Protein AF-A0A2P9H8Q1-F1 (afdb_monomer)

Solvent-accessible surface area (backbone atoms only — not comparable to full-atom values): 13892 Å² total; per-residue (Å²): 133,83,88,82,92,85,89,88,86,82,89,82,78,83,85,73,91,73,87,77,96,68,85,80,80,80,83,93,80,85,89,82,86,87,89,87,89,87,90,81,84,91,71,84,79,72,76,59,65,79,68,86,66,58,80,95,38,63,86,36,71,65,53,54,50,49,49,54,53,36,31,75,68,66,59,55,67,68,59,55,51,50,48,52,53,52,52,51,50,51,52,51,51,53,50,49,55,48,52,55,49,50,53,50,38,38,53,50,22,55,57,75,63,63,48,68,90,47,42,67,58,50,52,48,44,34,53,58,45,44,66,74,45,62,88,63,49,53,61,51,46,67,70,31,56,45,98,90,60,52,41,44,80,36,34,45,70,52,52,51,51,44,38,52,51,38,69,66,46,80,62,71,74,65,76,67,55,62,68,56,59,44,50,51,53,52,47,48,55,57,52,55,72,36,64,88,39,71,69,47,75,74,28,67,66,61,55,51,50,51,49,54,52,50,53,54,59,64,74,72,115

Mean predicted aligned error: 18.98 Å

Foldseek 3Di:
DDDDDDDDDDDDDDDDPDDDPDDDDDDDDDDDDDDDDDDDDDDPDPPQPQADDPPVCPPPPVLVVVSVVCSVVVHDSVVNVVVNVVVVVVVVVVVVVLVVVQVVLLVVLCVVLVCPPCVVVLVVLLVVVCVPDDPCVVVCLQPDADPVGHRLVSHNVSSVVSSVVSVPDPPVPPPPPVVVVCVLVVLLVVLVVCVPPPVNVPDPVSVVVNVVSVVVVVVVD

Sequence (221 aa):
MADTYWENQPAEGSPEWITANALSEPPADWQSKPEEPKEAPAEQPQEAPQFAIPAQFESDPIAQRFVADAATKGLDETAVATMFDWYSNLQMEAAEQTAERDSTDKYQARNELRWGSNFNSNVSKINDYLQLAAPGLRDVLANARFPDGRAVCNDPQTLQWLLGLASQQRMPTAPTNSGQSQSVEEEIARIERKIGSDEYRRSPAMQARLRELYDLRMGTE

Nearest PDB structures (foldseek):
  4e2l-assembly1_C  TM=3.017E-01  e=4.007E+00  Escherichia coli O157:H7
  3b8m-assembly1_A  TM=3.257E-01  e=9.834E+00  Escherichia coli

Structure (mmCIF, N/CA/C/O backbone):
data_AF-A0A2P9H8Q1-F1
#
_entry.id   AF-A0A2P9H8Q1-F1
#
loop_
_atom_site.group_PDB
_atom_site.id
_atom_site.type_symbol
_atom_site.label_atom_id
_atom_site.label_alt_id
_atom_site.label_comp_id
_atom_site.label_asym_id
_atom_site.label_entity_id
_atom_site.label_seq_id
_atom_site.pdbx_PDB_ins_code
_atom_site.Cartn_x
_atom_site.Cartn_y
_atom_site.Cartn_z
_atom_site.occupancy
_atom_site.B_iso_or_equiv
_atom_site.auth_seq_id
_atom_site.auth_comp_id
_atom_site.auth_asym_id
_atom_site.auth_atom_id
_atom_site.pdbx_PDB_model_num
ATOM 1 N N . MET A 1 1 ? -41.548 6.623 -30.234 1.00 31.11 1 MET A N 1
ATOM 2 C CA . MET A 1 1 ? -41.061 5.276 -30.584 1.00 31.11 1 MET A CA 1
ATOM 3 C C . MET A 1 1 ? -39.540 5.331 -30.566 1.00 31.11 1 MET A C 1
ATOM 5 O O . MET A 1 1 ? -39.019 6.209 -31.234 1.00 31.11 1 MET A O 1
ATOM 9 N N . ALA A 1 2 ? -38.940 4.477 -29.727 1.00 29.25 2 ALA A N 1
ATOM 10 C CA . ALA A 1 2 ? -37.588 3.884 -29.701 1.00 29.25 2 ALA A CA 1
ATOM 11 C C . ALA A 1 2 ? -36.326 4.653 -30.179 1.00 29.25 2 ALA A C 1
ATOM 13 O O . ALA A 1 2 ? -36.280 5.097 -31.319 1.00 29.25 2 ALA A O 1
ATOM 14 N N . ASP A 1 3 ? -35.318 4.666 -29.282 1.00 29.97 3 ASP A N 1
ATOM 15 C CA . ASP A 1 3 ? -33.882 4.300 -29.419 1.00 29.97 3 ASP A CA 1
ATOM 16 C C . ASP A 1 3 ? -33.036 4.883 -30.582 1.00 29.97 3 ASP A C 1
ATOM 18 O O . ASP A 1 3 ? -33.463 4.935 -31.724 1.00 29.97 3 ASP A O 1
ATOM 22 N N . THR A 1 4 ? -31.757 5.273 -30.446 1.00 33.94 4 THR A N 1
ATOM 23 C CA . THR A 1 4 ? -30.639 4.596 -29.755 1.00 33.94 4 THR A CA 1
ATOM 24 C C . THR A 1 4 ? -29.395 5.520 -29.697 1.00 33.94 4 THR A C 1
ATOM 26 O O . THR A 1 4 ? -29.059 6.159 -30.688 1.00 33.94 4 THR A O 1
ATOM 29 N N . TYR A 1 5 ? -28.729 5.546 -28.538 1.00 30.16 5 TYR A N 1
ATOM 30 C CA . TYR A 1 5 ? -27.281 5.566 -28.238 1.00 30.16 5 TYR A CA 1
ATOM 31 C C . TYR A 1 5 ? -26.179 5.993 -29.252 1.00 30.16 5 TYR A C 1
ATOM 33 O O . TYR A 1 5 ? -25.995 5.371 -30.296 1.00 30.16 5 TYR A O 1
ATOM 41 N N . TRP A 1 6 ? -25.321 6.906 -28.753 1.00 28.55 6 TRP A N 1
ATOM 42 C CA . TRP A 1 6 ? -23.834 6.929 -28.718 1.00 28.55 6 TRP A CA 1
ATOM 43 C C . TRP A 1 6 ? -23.193 8.237 -29.202 1.00 28.55 6 TRP A C 1
ATOM 45 O O . TRP A 1 6 ? -22.827 8.410 -30.362 1.00 28.55 6 TRP A O 1
ATOM 55 N N . GLU A 1 7 ? -23.002 9.132 -28.237 1.00 32.25 7 GLU A N 1
ATOM 56 C CA . GLU A 1 7 ? -22.208 10.352 -28.319 1.00 32.25 7 GLU A CA 1
ATOM 57 C C . GLU A 1 7 ? -20.727 10.015 -28.067 1.00 32.25 7 GLU A C 1
ATOM 59 O O . GLU A 1 7 ? -20.392 9.271 -27.146 1.00 32.25 7 GLU A O 1
ATOM 64 N N . ASN A 1 8 ? -19.842 10.524 -28.921 1.00 35.28 8 ASN A N 1
ATOM 65 C CA . ASN A 1 8 ? -18.393 10.354 -28.842 1.00 35.28 8 ASN A CA 1
ATOM 66 C C . ASN A 1 8 ? -17.811 11.748 -29.124 1.00 35.28 8 ASN A C 1
ATOM 68 O O . ASN A 1 8 ? -17.968 12.242 -30.240 1.00 35.28 8 ASN A O 1
ATOM 72 N N . GLN A 1 9 ? -17.299 12.478 -28.127 1.00 35.84 9 GLN A N 1
ATOM 73 C CA . GLN A 1 9 ? -15.863 12.676 -27.824 1.00 35.84 9 GLN A CA 1
ATOM 74 C C . GLN A 1 9 ? -15.687 14.006 -27.030 1.00 35.84 9 GLN A C 1
ATOM 76 O O . GLN A 1 9 ? -16.623 14.804 -27.055 1.00 35.84 9 GLN A O 1
ATOM 81 N N . PRO A 1 10 ? -14.493 14.391 -26.506 1.00 40.72 10 PRO A N 1
ATOM 82 C CA . PRO A 1 10 ? -13.354 13.605 -25.996 1.00 40.72 10 PRO A CA 1
ATOM 83 C C . PRO A 1 10 ? -12.704 14.143 -24.680 1.00 40.72 10 PRO A C 1
ATOM 85 O O . PRO A 1 10 ? -12.851 15.298 -24.307 1.00 40.72 10 PRO A O 1
ATOM 88 N N . ALA A 1 11 ? -11.889 13.270 -24.069 1.00 37.72 11 ALA A N 1
ATOM 89 C CA . ALA A 1 11 ? -10.593 13.480 -23.392 1.00 37.72 11 ALA A CA 1
ATOM 90 C C . ALA A 1 11 ? -10.354 14.667 -22.430 1.00 37.72 11 ALA A C 1
ATOM 92 O O . ALA A 1 11 ? -9.883 15.711 -22.864 1.00 37.72 11 ALA A O 1
ATOM 93 N N . GLU A 1 12 ? -10.396 14.387 -21.120 1.00 31.23 12 GLU A N 1
ATOM 94 C CA . GLU A 1 12 ? -9.407 14.864 -20.137 1.00 31.23 12 GLU A CA 1
ATOM 95 C C . GLU A 1 12 ? -9.212 13.791 -19.045 1.00 31.23 12 GLU A C 1
ATOM 97 O O . GLU A 1 12 ? -10.184 13.244 -18.534 1.00 31.23 12 GLU A O 1
ATOM 102 N N . GLY A 1 13 ? -7.956 13.484 -18.698 1.00 33.03 13 GLY A N 1
ATOM 103 C CA . GLY A 1 13 ? -7.601 12.709 -17.501 1.00 33.03 13 GLY A CA 1
ATOM 104 C C . GLY A 1 13 ? -7.508 11.190 -17.682 1.00 33.03 13 GLY A C 1
ATOM 105 O O . GLY A 1 13 ? -8.501 10.469 -17.662 1.00 33.03 13 GLY A O 1
ATOM 106 N N . SER A 1 14 ? -6.283 10.679 -17.796 1.00 29.47 14 SER A N 1
ATOM 107 C CA . SER A 1 14 ? -5.962 9.265 -17.567 1.00 29.47 14 SER A CA 1
ATOM 108 C C . SER A 1 14 ? -6.532 8.794 -16.214 1.00 29.47 14 SER A C 1
ATOM 110 O O . SER A 1 14 ? -6.342 9.518 -15.236 1.00 29.47 14 SER A O 1
ATOM 112 N N . PRO A 1 15 ? -7.171 7.612 -16.095 1.00 34.16 15 PRO A N 1
ATOM 113 C CA . PRO A 1 15 ? -7.723 7.185 -14.815 1.00 34.16 15 PRO A CA 1
ATOM 114 C C . PRO A 1 15 ? -6.608 6.829 -13.825 1.00 34.16 15 PRO A C 1
ATOM 116 O O . PRO A 1 15 ? -5.835 5.887 -14.024 1.00 34.16 15 PRO A O 1
ATOM 119 N N . GLU A 1 16 ? -6.545 7.609 -12.752 1.00 35.81 16 GLU A N 1
ATOM 120 C CA . GLU A 1 16 ? -5.814 7.340 -11.521 1.00 35.81 16 GLU A CA 1
ATOM 121 C C . GLU A 1 16 ? -6.324 6.029 -10.898 1.00 35.81 16 GLU A C 1
ATOM 123 O O . GLU A 1 16 ? -7.477 5.947 -10.491 1.00 35.81 16 GLU A O 1
ATOM 128 N N . TRP A 1 17 ? -5.489 4.990 -10.782 1.00 40.22 17 TRP A N 1
ATOM 129 C CA . TRP A 1 17 ? -5.787 3.862 -9.886 1.00 40.22 17 TRP A CA 1
ATOM 130 C C . TRP A 1 17 ? -5.165 4.122 -8.515 1.00 40.22 17 TRP A C 1
ATOM 132 O O . TRP A 1 17 ? -4.234 3.463 -8.060 1.00 40.22 17 TRP A O 1
ATOM 142 N N . ILE A 1 18 ? -5.718 5.120 -7.838 1.00 42.03 18 ILE A N 1
ATOM 143 C CA . ILE A 1 18 ? -5.844 5.101 -6.387 1.00 42.03 18 ILE A CA 1
ATOM 144 C C . ILE A 1 18 ? -7.346 5.148 -6.127 1.00 42.03 18 ILE A C 1
ATOM 146 O O . ILE A 1 18 ? -8.052 5.937 -6.740 1.00 42.03 18 ILE A O 1
ATOM 150 N N . THR A 1 19 ? -7.793 4.302 -5.203 1.00 44.72 19 THR A N 1
ATOM 151 C CA . THR A 1 19 ? -9.173 4.085 -4.739 1.00 44.72 19 THR A CA 1
ATOM 152 C C . THR A 1 19 ? -9.982 3.028 -5.497 1.00 44.72 19 THR A C 1
ATOM 154 O O . THR A 1 19 ? -10.385 3.192 -6.640 1.00 44.72 19 THR A O 1
ATOM 157 N N . ALA A 1 20 ? -10.222 1.908 -4.811 1.00 29.75 20 ALA A N 1
ATOM 158 C CA . ALA A 1 20 ? -11.564 1.473 -4.429 1.00 29.75 20 ALA A CA 1
ATOM 159 C C . ALA A 1 20 ? -11.434 0.203 -3.577 1.00 29.75 20 ALA A C 1
ATOM 161 O O . ALA A 1 20 ? -11.436 -0.918 -4.079 1.00 29.75 20 ALA A O 1
ATOM 162 N N . ASN A 1 21 ? -11.333 0.396 -2.261 1.00 41.16 21 ASN A N 1
ATOM 163 C CA . ASN A 1 21 ? -11.784 -0.603 -1.304 1.00 41.16 21 ASN A CA 1
ATOM 164 C C . ASN A 1 21 ? -13.319 -0.609 -1.404 1.00 41.16 21 ASN A C 1
ATOM 166 O O . ASN A 1 21 ? -14.003 0.112 -0.683 1.00 41.16 21 ASN A O 1
ATOM 170 N N . ALA A 1 22 ? -13.843 -1.297 -2.416 1.00 28.83 22 ALA A N 1
ATOM 171 C CA . ALA A 1 22 ? -15.267 -1.440 -2.657 1.00 28.83 22 ALA A CA 1
ATOM 172 C C . ALA A 1 22 ? -15.661 -2.872 -2.299 1.00 28.83 22 ALA A C 1
ATOM 174 O O . ALA A 1 22 ? -15.389 -3.804 -3.049 1.00 28.83 22 ALA A O 1
ATOM 175 N N . LEU A 1 23 ? -16.254 -2.994 -1.110 1.00 38.94 23 LEU A N 1
ATOM 176 C CA . LEU A 1 23 ? -17.379 -3.876 -0.797 1.00 38.94 23 LEU A CA 1
ATOM 177 C C . LEU A 1 23 ? -17.415 -5.195 -1.587 1.00 38.94 23 LEU A C 1
ATOM 179 O O . LEU A 1 23 ? -18.021 -5.272 -2.653 1.00 38.94 23 LEU A O 1
ATOM 183 N N . SER A 1 24 ? -16.848 -6.258 -1.018 1.00 33.16 24 SER A N 1
ATOM 184 C CA . SER A 1 24 ? -17.217 -7.624 -1.393 1.00 33.16 24 SER A CA 1
ATOM 185 C C . SER A 1 24 ? -18.200 -8.179 -0.362 1.00 33.16 24 SER A C 1
ATOM 187 O O . SER A 1 24 ? -17.859 -8.314 0.814 1.00 33.16 24 SER A O 1
ATOM 189 N N . GLU A 1 25 ? -19.416 -8.470 -0.822 1.00 37.44 25 GLU A N 1
ATOM 190 C CA . GLU A 1 25 ? -20.488 -9.158 -0.094 1.00 37.44 25 GLU A CA 1
ATOM 191 C C . GLU A 1 25 ? -20.020 -10.513 0.485 1.00 37.44 25 GLU A C 1
ATOM 193 O O . GLU A 1 25 ? -19.182 -11.183 -0.131 1.00 37.44 25 GLU A O 1
ATOM 198 N N . PRO A 1 26 ? -20.555 -10.969 1.635 1.00 33.53 26 PRO A N 1
ATOM 199 C CA . PRO A 1 26 ? -20.280 -12.314 2.131 1.00 33.53 26 PRO A CA 1
ATOM 200 C C . PRO A 1 26 ? -21.072 -13.372 1.332 1.00 33.53 26 PRO A C 1
ATOM 202 O O . PRO A 1 26 ? -22.219 -13.122 0.953 1.00 33.53 26 PRO A O 1
ATOM 205 N N . PRO A 1 27 ? -20.503 -14.568 1.078 1.00 34.62 27 PRO A N 1
ATOM 206 C CA . PRO A 1 27 ? -21.187 -15.616 0.330 1.00 34.62 27 PRO A CA 1
ATOM 207 C C . PRO A 1 27 ? -22.388 -16.183 1.097 1.00 34.62 27 PRO A C 1
ATOM 209 O O . PRO A 1 27 ? -22.378 -16.332 2.320 1.00 34.62 27 PRO A O 1
ATOM 212 N N . ALA A 1 28 ? -23.432 -16.486 0.329 1.00 39.19 28 ALA A N 1
ATOM 213 C CA . ALA A 1 28 ? -24.715 -16.971 0.794 1.00 39.19 28 ALA A CA 1
ATOM 214 C C . ALA A 1 28 ? -24.717 -18.487 1.007 1.00 39.19 28 ALA A C 1
ATOM 216 O O . ALA A 1 28 ? -24.933 -19.237 0.061 1.00 39.19 28 ALA A O 1
ATOM 217 N N . ASP A 1 29 ? -24.601 -18.905 2.262 1.00 40.94 29 ASP A N 1
ATOM 218 C CA . ASP A 1 29 ? -25.275 -20.071 2.823 1.00 40.94 29 ASP A CA 1
ATOM 219 C C . ASP A 1 29 ? -24.944 -20.193 4.313 1.00 40.94 29 ASP A C 1
ATOM 221 O O . ASP A 1 29 ? -23.789 -20.280 4.701 1.00 40.94 29 ASP A O 1
ATOM 225 N N . TRP A 1 30 ? -25.987 -20.186 5.148 1.00 28.12 30 TRP A N 1
ATOM 226 C CA . TRP A 1 30 ? -26.197 -21.062 6.314 1.00 28.12 30 TRP A CA 1
ATOM 227 C C . TRP A 1 30 ? -27.399 -20.534 7.104 1.00 28.12 30 TRP A C 1
ATOM 229 O O . TRP A 1 30 ? -27.295 -19.898 8.150 1.00 28.12 30 TRP A O 1
ATOM 239 N N . GLN A 1 31 ? -28.590 -20.815 6.575 1.00 37.22 31 GLN A N 1
ATOM 240 C CA . GLN A 1 31 ? -29.792 -20.864 7.396 1.00 37.22 31 GLN A CA 1
ATOM 241 C C . GLN A 1 31 ? -29.942 -22.278 7.953 1.00 37.22 31 GLN A C 1
ATOM 243 O O . GLN A 1 31 ? -30.100 -23.233 7.195 1.00 37.22 31 GLN A O 1
ATOM 248 N N . SER A 1 32 ? -29.957 -22.401 9.278 1.00 33.03 32 SER A N 1
ATOM 249 C CA . SER A 1 32 ? -30.671 -23.462 9.997 1.00 33.03 32 SER A CA 1
ATOM 250 C C . SER A 1 32 ? -31.020 -22.966 11.408 1.00 33.03 32 SER A C 1
ATOM 252 O O . SER A 1 32 ? -30.154 -22.808 12.261 1.00 33.03 32 SER A O 1
ATOM 254 N N . LYS A 1 33 ? -32.309 -22.677 11.621 1.00 32.94 33 LYS A N 1
ATOM 255 C CA . LYS A 1 33 ? -33.016 -22.581 12.921 1.00 32.94 33 LYS A CA 1
ATOM 256 C C . LYS A 1 33 ? -33.641 -23.964 13.234 1.00 32.94 33 LYS A C 1
ATOM 258 O O . LYS A 1 33 ? -33.741 -24.750 12.290 1.00 32.94 33 LYS A O 1
ATOM 263 N N . PRO A 1 34 ? -34.297 -24.218 14.389 1.00 48.94 34 PRO A N 1
ATOM 264 C CA . PRO A 1 34 ? -34.134 -23.721 15.774 1.00 48.94 34 PRO A CA 1
ATOM 265 C C . PRO A 1 34 ? -34.188 -24.866 16.832 1.00 48.94 34 PRO A C 1
ATOM 267 O O . PRO A 1 34 ? -34.782 -25.901 16.562 1.00 48.94 34 PRO A O 1
ATOM 270 N N . GLU A 1 35 ? -33.726 -24.656 18.073 1.00 31.16 35 GLU A N 1
ATOM 271 C CA . GLU A 1 35 ? -34.247 -25.396 19.249 1.00 31.16 35 GLU A CA 1
ATOM 272 C C . GLU A 1 35 ? -34.316 -24.487 20.498 1.00 31.16 35 GLU A C 1
ATOM 274 O O . GLU A 1 35 ? -33.344 -23.839 20.877 1.00 31.16 35 GLU A O 1
ATOM 279 N N . GLU A 1 36 ? -35.492 -24.458 21.125 1.00 36.06 36 GLU A N 1
ATOM 280 C CA . GLU A 1 36 ? -35.850 -23.876 22.435 1.00 36.06 36 GLU A CA 1
ATOM 281 C C . GLU A 1 36 ? -36.349 -25.030 23.348 1.00 36.06 36 GLU A C 1
ATOM 283 O O . GLU A 1 36 ? -36.631 -26.106 22.807 1.00 36.06 36 GLU A O 1
ATOM 288 N N . PRO A 1 37 ? -36.646 -24.870 24.665 1.00 48.81 37 PRO A N 1
ATOM 289 C CA . PRO A 1 37 ? -36.273 -23.844 25.664 1.00 48.81 37 PRO A CA 1
ATOM 290 C C . PRO A 1 37 ? -35.925 -24.444 27.064 1.00 48.81 37 PRO A C 1
ATOM 292 O O . PRO A 1 37 ? -36.190 -25.616 27.329 1.00 48.81 37 PRO A O 1
ATOM 295 N N . LYS A 1 38 ? -35.458 -23.629 28.033 1.00 33.09 38 LYS A N 1
ATOM 296 C CA . LYS A 1 38 ? -35.781 -23.813 29.476 1.00 33.09 38 LYS A CA 1
ATOM 297 C C . LYS A 1 38 ? -35.909 -22.466 30.206 1.00 33.09 38 LYS A C 1
ATOM 299 O O . LYS A 1 38 ? -34.960 -21.691 30.242 1.00 33.09 38 LYS A O 1
ATOM 304 N N . GLU A 1 39 ? -37.083 -22.238 30.795 1.00 44.03 39 GLU A N 1
ATOM 305 C CA . GLU A 1 39 ? -37.491 -21.050 31.564 1.00 44.03 39 GLU A CA 1
ATOM 306 C C . GLU A 1 39 ? -36.979 -21.046 33.019 1.00 44.03 39 GLU A C 1
ATOM 308 O O . GLU A 1 39 ? -36.983 -22.085 33.684 1.00 44.03 39 GLU A O 1
ATOM 313 N N . ALA A 1 40 ? -36.644 -19.854 33.534 1.00 31.00 40 ALA A N 1
ATOM 314 C CA . ALA A 1 40 ? -36.715 -19.445 34.948 1.00 31.00 40 ALA A CA 1
ATOM 315 C C . ALA A 1 40 ? -36.723 -17.887 35.031 1.00 31.00 40 ALA A C 1
ATOM 317 O O . ALA A 1 40 ? -36.351 -17.244 34.054 1.00 31.00 40 ALA A O 1
ATOM 318 N N . PRO A 1 41 ? -37.161 -17.264 36.143 1.00 38.50 41 PRO A N 1
ATOM 319 C CA . PRO A 1 41 ? -38.425 -16.541 36.305 1.00 38.50 41 PRO A CA 1
ATOM 320 C C . PRO A 1 41 ? -38.365 -15.020 36.048 1.00 38.50 41 PRO A C 1
ATOM 322 O O . PRO A 1 41 ? -37.315 -14.392 36.090 1.00 38.50 41 PRO A O 1
ATOM 325 N N . ALA A 1 42 ? -39.557 -14.454 35.832 1.00 45.50 42 ALA A N 1
ATOM 326 C CA . ALA A 1 42 ? -39.849 -13.107 35.346 1.00 45.50 42 ALA A CA 1
ATOM 327 C C . ALA A 1 42 ? -39.253 -11.934 36.155 1.00 45.50 42 ALA A C 1
ATOM 329 O O . ALA A 1 42 ? -39.691 -11.647 37.270 1.00 45.50 42 ALA A O 1
ATOM 330 N N . GLU A 1 43 ? -38.385 -11.164 35.497 1.00 43.53 43 GLU A N 1
ATOM 331 C CA . GLU A 1 43 ? -38.229 -9.723 35.708 1.00 43.53 43 GLU A CA 1
ATOM 332 C C . GLU A 1 43 ? -38.889 -8.999 34.526 1.00 43.53 43 GLU A C 1
ATOM 334 O O . GLU A 1 43 ? -38.808 -9.446 33.382 1.00 43.53 43 GLU A O 1
ATOM 339 N N . GLN A 1 44 ? -39.626 -7.922 34.804 1.00 37.88 44 GLN A N 1
ATOM 340 C CA . GLN A 1 44 ? -40.329 -7.152 33.774 1.00 37.88 44 GLN A CA 1
ATOM 341 C C . GLN A 1 44 ? -39.314 -6.624 32.745 1.00 37.88 44 GLN A C 1
ATOM 343 O O . GLN A 1 44 ? -38.371 -5.948 33.159 1.00 37.88 44 GLN A O 1
ATOM 348 N N . PRO A 1 45 ? -39.480 -6.877 31.431 1.00 39.41 45 PRO A N 1
ATOM 349 C CA . PRO A 1 45 ? -38.576 -6.318 30.444 1.00 39.41 45 PRO A CA 1
ATOM 350 C C . PRO A 1 45 ? -38.851 -4.819 30.349 1.00 39.41 45 PRO A C 1
ATOM 352 O O . PRO A 1 45 ? -39.799 -4.380 29.702 1.00 39.41 45 PRO A O 1
ATOM 355 N N . GLN A 1 46 ? -38.017 -4.016 31.007 1.00 42.50 46 GLN A N 1
ATOM 356 C CA . GLN A 1 46 ? -37.709 -2.708 30.453 1.00 42.50 46 GLN A CA 1
ATOM 357 C C . GLN A 1 46 ? -37.022 -3.000 29.122 1.00 42.50 46 GLN A C 1
ATOM 359 O O . GLN A 1 46 ? -35.909 -3.524 29.110 1.00 42.50 46 GLN A O 1
ATOM 364 N N . GLU A 1 47 ? -37.722 -2.760 28.011 1.00 45.16 47 GLU A N 1
ATOM 365 C CA . GLU A 1 47 ? -37.091 -2.723 26.696 1.00 45.16 47 GLU A CA 1
ATOM 366 C C . GLU A 1 47 ? -35.925 -1.743 26.807 1.00 45.16 47 GLU A C 1
ATOM 368 O O . GLU A 1 47 ? -36.116 -0.538 26.975 1.00 45.16 47 GLU A O 1
ATOM 373 N N . ALA A 1 48 ? -34.707 -2.285 26.828 1.00 48.28 48 ALA A N 1
ATOM 374 C CA . ALA A 1 48 ? -33.504 -1.482 26.791 1.00 48.28 48 ALA A CA 1
ATOM 375 C C . ALA A 1 48 ? -33.621 -0.554 25.570 1.00 48.28 48 ALA A C 1
ATOM 377 O O . ALA A 1 48 ? -34.043 -1.037 24.513 1.00 48.28 48 ALA A O 1
ATOM 378 N N . PRO A 1 49 ? -33.299 0.748 25.684 1.00 52.06 49 PRO A N 1
ATOM 379 C CA . PRO A 1 49 ? -33.328 1.633 24.529 1.00 52.06 49 PRO A CA 1
ATOM 380 C C . PRO A 1 49 ? -32.458 1.014 23.432 1.00 52.06 49 PRO A C 1
ATOM 382 O O . PRO A 1 49 ? -31.251 0.838 23.602 1.00 52.06 49 PRO A O 1
ATOM 385 N N . GLN A 1 50 ? -33.089 0.601 22.331 1.00 63.22 50 GLN A N 1
ATOM 386 C CA . GLN A 1 50 ? -32.379 0.087 21.168 1.00 63.22 50 GLN A CA 1
ATOM 387 C C . GLN A 1 50 ? -31.773 1.289 20.456 1.00 63.22 50 GLN A C 1
ATOM 389 O O . GLN A 1 50 ? -32.440 1.948 19.662 1.00 63.22 50 GLN A O 1
ATOM 394 N N . PHE A 1 51 ? -30.524 1.618 20.780 1.00 75.81 51 PHE A N 1
ATOM 395 C CA . PHE A 1 51 ? -29.807 2.644 20.034 1.00 75.81 51 PHE A CA 1
ATOM 396 C C . PHE A 1 51 ? -29.574 2.166 18.603 1.00 75.81 51 PHE A C 1
ATOM 398 O O . PHE A 1 51 ? -29.185 1.017 18.377 1.00 75.81 51 PHE A O 1
ATOM 405 N N . ALA A 1 52 ? -29.788 3.059 17.639 1.00 77.81 52 ALA A N 1
ATOM 406 C CA . ALA A 1 52 ? -29.485 2.779 16.248 1.00 77.81 52 ALA A CA 1
ATOM 407 C C . ALA A 1 52 ? -27.968 2.607 16.067 1.00 77.81 52 ALA A C 1
ATOM 409 O O . ALA A 1 52 ? -27.186 3.500 16.399 1.00 77.81 52 ALA A O 1
ATOM 410 N N . ILE A 1 53 ? -27.556 1.460 15.525 1.00 78.88 53 ILE A N 1
ATOM 411 C CA . ILE A 1 53 ? -26.177 1.231 15.088 1.00 78.88 53 ILE A CA 1
ATOM 412 C C . ILE A 1 53 ? -26.078 1.730 13.642 1.00 78.88 53 ILE A C 1
ATOM 414 O O . ILE A 1 53 ? -26.869 1.289 12.804 1.00 78.88 53 ILE A O 1
ATOM 418 N N . PRO A 1 54 ? -25.143 2.637 13.312 1.00 80.38 54 PRO A N 1
ATOM 419 C CA . PRO A 1 54 ? -24.924 3.037 11.927 1.00 80.38 54 PRO A CA 1
ATOM 420 C C . PRO A 1 54 ? -24.589 1.827 11.044 1.00 80.38 54 PRO A C 1
ATOM 422 O O . PRO A 1 54 ? -23.867 0.931 11.479 1.00 80.38 54 PRO A O 1
ATOM 425 N N . ALA A 1 55 ? -25.068 1.812 9.797 1.00 81.00 55 ALA A N 1
ATOM 426 C CA . ALA A 1 55 ? -24.946 0.660 8.894 1.00 81.00 55 ALA A CA 1
ATOM 427 C C . ALA A 1 55 ? -23.498 0.155 8.732 1.00 81.00 55 ALA A C 1
ATOM 429 O O . ALA A 1 55 ? -23.258 -1.047 8.667 1.00 81.00 55 ALA A O 1
ATOM 430 N N . GLN A 1 56 ? -22.510 1.058 8.742 1.00 77.38 56 GLN A N 1
ATOM 431 C CA . GLN A 1 56 ? -21.090 0.704 8.651 1.00 77.38 56 GLN A CA 1
ATOM 432 C C . GLN A 1 56 ? -20.548 -0.080 9.865 1.00 77.38 56 GLN A C 1
ATOM 434 O O . GLN A 1 56 ? -19.478 -0.674 9.773 1.00 77.38 56 GLN A O 1
ATOM 439 N N . PHE A 1 57 ? -21.274 -0.094 10.986 1.00 80.19 57 PHE A N 1
ATOM 440 C CA . PHE A 1 57 ? -20.922 -0.806 12.218 1.00 80.19 57 PHE A CA 1
ATOM 441 C C . PHE A 1 57 ? -21.909 -1.925 12.568 1.00 80.19 57 PHE A C 1
ATOM 443 O O . PHE A 1 57 ? -21.737 -2.591 13.587 1.00 80.19 57 PHE A O 1
ATOM 450 N N . GLU A 1 58 ? -22.939 -2.159 11.751 1.00 78.25 58 GLU A N 1
ATOM 451 C CA . GLU A 1 58 ? -24.001 -3.126 12.054 1.00 78.25 58 GLU A CA 1
ATOM 452 C C . GLU A 1 58 ? -23.448 -4.547 12.244 1.00 78.25 58 GLU A C 1
ATOM 454 O O . GLU A 1 58 ? -23.881 -5.284 13.129 1.00 78.25 58 GLU A O 1
ATOM 459 N N . SER A 1 59 ? -22.420 -4.907 11.474 1.00 80.81 59 SER A N 1
ATOM 460 C CA . SER A 1 59 ? -21.719 -6.188 11.575 1.00 80.81 59 SER A CA 1
ATOM 461 C C . SER A 1 59 ? -20.546 -6.199 12.563 1.00 80.81 59 SER A C 1
ATOM 463 O O . SER A 1 59 ? -19.897 -7.235 12.693 1.00 80.81 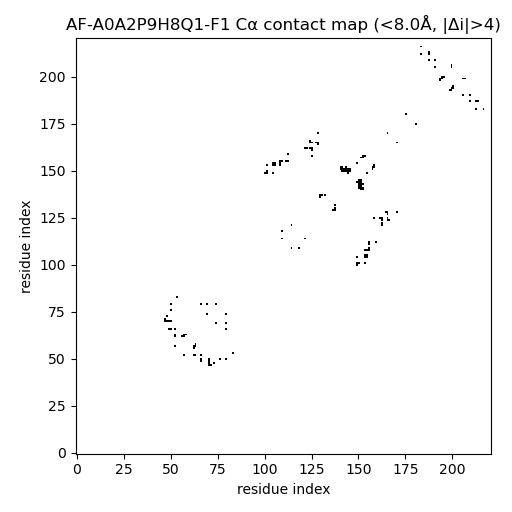59 SER A O 1
ATOM 465 N N . ASP A 1 60 ? -20.227 -5.082 13.226 1.00 84.38 60 ASP A N 1
ATOM 466 C CA . ASP A 1 60 ? -19.098 -4.993 14.158 1.00 84.38 60 ASP A CA 1
ATOM 467 C C . ASP A 1 60 ? -19.504 -5.507 15.559 1.00 84.38 60 ASP A C 1
ATOM 469 O O . ASP A 1 60 ? -20.319 -4.879 16.246 1.00 84.38 60 ASP A O 1
ATOM 473 N N . PRO A 1 61 ? -18.920 -6.624 16.046 1.00 86.19 61 PRO A N 1
ATOM 474 C CA . PRO A 1 61 ? -19.242 -7.167 17.364 1.00 86.19 61 PRO A CA 1
ATOM 475 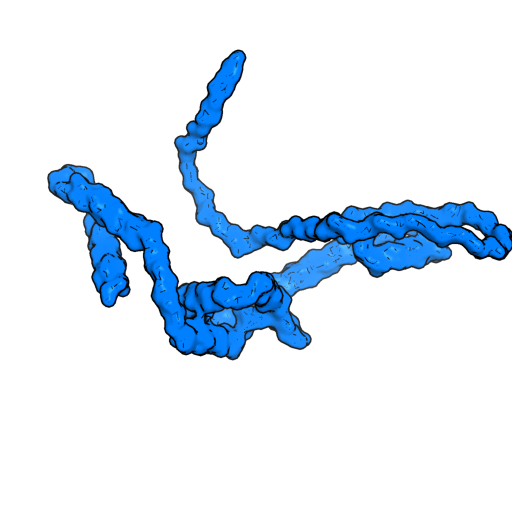C C . PRO A 1 61 ? -18.922 -6.209 18.520 1.00 86.19 61 PRO A C 1
ATOM 477 O O . PRO A 1 61 ? -19.531 -6.304 19.587 1.00 86.19 61 PRO A O 1
ATOM 480 N N . ILE A 1 62 ? -17.958 -5.299 18.350 1.00 86.12 62 ILE A N 1
ATOM 481 C CA . ILE A 1 62 ? -17.600 -4.298 19.362 1.00 86.12 62 ILE A CA 1
ATOM 482 C C . ILE A 1 62 ? -18.683 -3.223 19.429 1.00 86.12 62 ILE A C 1
ATOM 484 O O . ILE A 1 62 ? -19.108 -2.871 20.530 1.00 86.12 62 ILE A O 1
ATOM 488 N N . ALA A 1 63 ? -19.173 -2.753 18.281 1.00 85.25 63 ALA A N 1
ATOM 489 C CA . ALA A 1 63 ? -20.262 -1.780 18.214 1.00 85.25 63 ALA A CA 1
ATOM 490 C C . ALA A 1 63 ? -21.553 -2.323 18.845 1.00 85.25 63 ALA A C 1
ATOM 492 O O . ALA A 1 63 ? -22.188 -1.638 19.649 1.00 85.25 63 ALA A O 1
ATOM 493 N N . GLN A 1 64 ? -21.895 -3.584 18.560 1.00 84.81 64 GLN A N 1
ATOM 494 C CA . GLN A 1 64 ? -23.051 -4.255 19.165 1.00 84.81 64 GLN A CA 1
ATOM 495 C C . GLN A 1 64 ? -22.920 -4.359 20.693 1.00 84.81 64 GLN A C 1
ATOM 497 O O . GLN A 1 64 ? -23.862 -4.051 21.427 1.00 84.81 64 GLN A O 1
ATOM 502 N N . ARG A 1 65 ? -21.736 -4.743 21.195 1.00 86.31 65 ARG A N 1
ATOM 503 C CA . ARG A 1 65 ? -21.461 -4.795 22.642 1.00 86.31 65 ARG A CA 1
ATOM 504 C C . ARG A 1 65 ? -21.518 -3.416 23.290 1.00 86.31 65 ARG A C 1
ATOM 506 O O . ARG A 1 65 ? -22.062 -3.289 24.382 1.00 86.31 65 ARG A O 1
ATOM 513 N N . PHE A 1 66 ? -20.986 -2.394 22.625 1.00 88.88 66 PHE A N 1
ATOM 514 C CA . PHE A 1 66 ? -21.032 -1.020 23.112 1.00 88.88 66 PHE A CA 1
ATOM 515 C C . PHE A 1 66 ? -22.474 -0.530 23.286 1.00 88.88 66 PHE A C 1
ATOM 517 O O . PHE A 1 66 ? -22.798 0.002 24.344 1.00 88.88 66 PHE A O 1
ATOM 524 N N . VAL A 1 67 ? -23.350 -0.763 22.302 1.00 87.00 67 VAL A N 1
ATOM 525 C CA . VAL A 1 67 ? -24.773 -0.388 22.386 1.00 87.00 67 VAL A CA 1
ATOM 526 C C . VAL A 1 67 ? -25.496 -1.127 23.512 1.00 87.00 67 VAL A C 1
ATOM 528 O O . VAL A 1 67 ? -26.231 -0.498 24.272 1.00 87.00 67 VAL A O 1
ATOM 531 N N . ALA A 1 68 ? -25.243 -2.427 23.688 1.00 85.44 68 ALA A N 1
ATOM 532 C CA . ALA A 1 68 ? -25.820 -3.200 24.791 1.00 85.44 68 ALA A CA 1
ATOM 533 C C . ALA A 1 68 ? -25.371 -2.680 26.175 1.00 85.44 68 ALA A C 1
ATOM 535 O O . ALA A 1 68 ? -26.190 -2.508 27.087 1.00 85.44 68 ALA A O 1
ATOM 536 N N . ASP A 1 69 ? -24.081 -2.365 26.326 1.00 87.75 69 ASP A N 1
ATOM 537 C CA . ASP A 1 69 ? -23.526 -1.799 27.559 1.00 87.75 69 ASP A CA 1
ATOM 538 C C . ASP A 1 69 ? -24.051 -0.378 27.818 1.00 87.75 69 ASP A C 1
ATOM 540 O O . ASP A 1 69 ? -24.356 -0.021 28.960 1.00 87.75 69 ASP A O 1
ATOM 544 N N . ALA A 1 70 ? -24.175 0.436 26.768 1.00 88.25 70 ALA A N 1
ATOM 545 C CA . ALA A 1 70 ? -24.729 1.784 26.830 1.00 88.25 70 ALA A CA 1
ATOM 546 C C . ALA A 1 70 ? -26.189 1.765 27.293 1.00 88.25 70 ALA A C 1
ATOM 548 O O . ALA A 1 70 ? -26.574 2.575 28.139 1.00 88.25 70 ALA A O 1
ATOM 549 N N . ALA A 1 71 ? -26.977 0.812 26.784 1.00 83.19 71 ALA A N 1
ATOM 550 C CA . ALA A 1 71 ? -28.395 0.695 27.105 1.00 83.19 71 ALA A CA 1
ATOM 551 C C . ALA A 1 71 ? -28.582 0.251 28.560 1.00 83.19 71 ALA A C 1
ATOM 553 O O . ALA A 1 71 ? -29.385 0.829 29.289 1.00 83.19 71 ALA A O 1
ATOM 554 N N . THR A 1 72 ? -27.744 -0.682 29.022 1.00 84.75 72 THR A N 1
ATOM 555 C CA . THR A 1 72 ? -27.698 -1.122 30.427 1.00 84.75 72 THR A CA 1
ATOM 556 C C . THR A 1 72 ? -27.340 0.019 31.383 1.00 84.75 72 THR A C 1
ATOM 558 O O . THR A 1 72 ? -27.841 0.086 32.504 1.00 84.75 72 THR A O 1
ATOM 561 N N . LYS A 1 73 ? -26.469 0.937 30.953 1.00 87.81 73 LYS A N 1
ATOM 562 C CA . LYS A 1 73 ? -26.030 2.089 31.755 1.00 87.81 73 LYS A CA 1
ATOM 563 C C . LYS A 1 73 ? -26.959 3.299 31.657 1.00 87.81 73 LYS A C 1
ATOM 565 O O . LYS A 1 73 ? -26.688 4.300 32.316 1.00 87.81 73 LYS A O 1
ATOM 570 N N . GLY A 1 74 ? -28.024 3.217 30.859 1.00 84.31 74 GLY A N 1
ATOM 571 C CA . GLY A 1 74 ? -28.965 4.316 30.657 1.00 84.31 74 GLY A CA 1
ATOM 572 C C . GLY A 1 74 ? -28.312 5.553 30.039 1.00 84.31 74 GLY A C 1
ATOM 573 O O . GLY A 1 74 ? -28.641 6.671 30.432 1.00 84.31 74 GLY A O 1
ATOM 574 N N . LEU A 1 75 ? -27.350 5.365 29.126 1.00 85.94 75 LEU A N 1
ATOM 575 C CA . LEU A 1 75 ? -26.802 6.484 28.360 1.00 85.94 75 LEU A CA 1
ATOM 576 C C . LEU A 1 75 ? -27.895 7.116 27.488 1.00 85.94 75 LEU A C 1
ATOM 578 O O . LEU A 1 75 ? -28.842 6.455 27.075 1.00 85.94 75 LEU A O 1
ATOM 582 N N . ASP A 1 76 ? -27.758 8.409 27.218 1.00 87.38 76 ASP A N 1
ATOM 583 C CA . ASP A 1 76 ? -28.632 9.114 26.284 1.00 87.38 76 ASP A CA 1
ATOM 584 C C . ASP A 1 76 ? -28.297 8.746 24.827 1.00 87.38 76 ASP A C 1
ATOM 586 O O . ASP A 1 76 ? -27.132 8.524 24.483 1.00 87.38 76 ASP A O 1
ATOM 590 N N . GLU A 1 77 ? -29.309 8.730 23.958 1.00 81.94 77 GLU A N 1
ATOM 591 C CA . GLU A 1 77 ? -29.163 8.399 22.534 1.00 81.94 77 GLU A CA 1
ATOM 592 C C . GLU A 1 77 ? -28.195 9.351 21.814 1.00 81.94 77 GLU A C 1
ATOM 594 O O . GLU A 1 77 ? -27.351 8.909 21.033 1.00 81.94 77 GLU A O 1
ATOM 599 N N . THR A 1 78 ? -28.226 10.646 22.147 1.00 84.94 78 THR A N 1
ATOM 600 C CA . THR A 1 78 ? -27.306 11.652 21.587 1.00 84.94 78 THR A CA 1
ATOM 601 C C . THR A 1 78 ? -25.859 11.354 21.967 1.00 84.94 78 THR A C 1
ATOM 603 O O . THR A 1 78 ? -24.948 11.556 21.162 1.00 84.94 78 THR A O 1
ATOM 606 N N . ALA A 1 79 ? -25.620 10.853 23.183 1.00 85.19 79 ALA A N 1
ATOM 607 C CA . ALA A 1 79 ? -24.280 10.484 23.635 1.00 85.19 79 ALA A CA 1
ATOM 608 C C . ALA A 1 79 ? -23.742 9.258 22.877 1.00 85.19 79 ALA A C 1
ATOM 610 O O . ALA A 1 79 ? -22.564 9.228 22.515 1.00 85.19 79 ALA A O 1
ATOM 611 N N . VAL A 1 80 ? -24.601 8.273 22.599 1.00 87.31 80 VAL A N 1
ATOM 612 C CA . VAL A 1 80 ? -24.249 7.081 21.811 1.00 87.31 80 VAL A CA 1
ATOM 613 C C . VAL A 1 80 ? -23.960 7.454 20.355 1.00 87.31 80 VAL A C 1
ATOM 615 O O . VAL A 1 80 ? -22.925 7.048 19.826 1.00 87.31 80 VAL A O 1
ATOM 618 N N . ALA A 1 81 ? -24.798 8.290 19.736 1.00 85.44 81 ALA A N 1
ATOM 619 C CA . ALA A 1 81 ? -24.568 8.805 18.384 1.00 85.44 81 ALA A CA 1
ATOM 620 C C . ALA A 1 81 ? -23.252 9.600 18.287 1.00 85.44 81 ALA A C 1
ATOM 622 O O . ALA A 1 81 ? -22.428 9.330 17.417 1.00 85.44 81 ALA A O 1
ATOM 623 N N . THR A 1 82 ? -22.992 10.493 19.251 1.00 85.69 82 THR A N 1
ATOM 624 C CA . THR A 1 82 ? -21.737 11.267 19.319 1.00 85.69 82 THR A CA 1
ATOM 625 C C . THR A 1 82 ? -20.507 10.357 19.416 1.00 85.69 82 THR A C 1
ATOM 627 O O . THR A 1 82 ? -19.465 10.657 18.833 1.00 85.69 82 THR A O 1
ATOM 630 N N . MET A 1 83 ? -20.604 9.233 20.136 1.00 88.25 83 MET A N 1
ATOM 631 C CA . MET A 1 83 ? -19.509 8.264 20.224 1.00 88.25 83 MET A CA 1
ATOM 632 C C . MET A 1 83 ? -19.254 7.569 18.880 1.00 88.25 83 MET A C 1
ATOM 634 O O . MET A 1 83 ? -18.096 7.395 18.505 1.00 88.25 83 MET A O 1
ATOM 638 N N . PHE A 1 84 ? -20.305 7.198 18.143 1.00 87.44 84 PHE A N 1
ATOM 639 C CA . PHE A 1 84 ? -20.155 6.620 16.805 1.00 87.44 84 PHE A CA 1
ATOM 640 C C . PHE A 1 84 ? -19.560 7.612 15.799 1.00 87.44 84 PHE A C 1
ATOM 642 O O . PHE A 1 84 ? -18.710 7.219 14.996 1.00 87.44 84 PHE A O 1
ATOM 649 N N . ASP A 1 85 ? -19.938 8.888 15.876 1.00 86.00 85 ASP A N 1
ATOM 650 C CA . ASP A 1 85 ? -19.347 9.949 15.054 1.00 86.00 85 ASP A CA 1
ATOM 651 C C . ASP A 1 85 ? -17.860 10.138 15.378 1.00 86.00 85 ASP A C 1
ATOM 653 O O . ASP A 1 85 ? -17.014 10.129 14.483 1.00 86.00 85 ASP A O 1
ATOM 657 N N . TRP A 1 86 ? -17.513 10.238 16.667 1.00 86.88 86 TRP A N 1
ATOM 658 C CA . TRP A 1 86 ? -16.119 10.310 17.110 1.00 86.88 86 TRP A CA 1
ATOM 659 C C . TRP A 1 86 ? -15.307 9.094 16.648 1.00 86.88 86 TRP A C 1
ATOM 661 O O . TRP A 1 86 ? -14.202 9.256 16.132 1.00 86.88 86 TRP A O 1
ATOM 671 N N . TYR A 1 87 ? -15.852 7.885 16.791 1.00 86.06 87 TYR A N 1
ATOM 672 C CA . TYR A 1 87 ? -15.174 6.656 16.391 1.00 86.06 87 TYR A CA 1
ATOM 673 C C . TYR A 1 87 ? -14.968 6.577 14.873 1.00 86.06 87 TYR A C 1
ATOM 675 O O . TYR A 1 87 ? -13.897 6.178 14.418 1.00 86.06 87 TYR A O 1
ATOM 683 N N . SER A 1 88 ? -15.953 7.020 14.088 1.00 84.25 88 SER A N 1
ATOM 684 C CA . SER A 1 88 ? -15.833 7.121 12.628 1.00 84.25 88 SER A CA 1
ATOM 685 C C . SER A 1 88 ? -14.721 8.093 12.229 1.00 84.25 88 SER A C 1
ATOM 687 O O . SER A 1 88 ? -13.864 7.747 11.415 1.00 84.25 88 SER A O 1
ATOM 689 N N . ASN A 1 89 ? -14.675 9.273 12.856 1.00 80.00 89 ASN A N 1
ATOM 690 C CA . ASN A 1 89 ? -13.614 10.255 12.624 1.00 80.00 89 ASN A CA 1
ATOM 691 C C . ASN A 1 89 ? -12.237 9.700 13.009 1.00 80.00 89 ASN A C 1
ATOM 693 O O . ASN A 1 89 ? -11.284 9.848 12.250 1.00 80.00 89 ASN A O 1
ATOM 697 N N . LEU A 1 90 ? -12.140 8.980 14.130 1.00 84.12 90 LEU A N 1
ATOM 698 C CA . LEU A 1 90 ? -10.901 8.327 14.554 1.00 84.12 90 LEU A CA 1
ATOM 699 C C . LEU A 1 90 ? -10.413 7.291 13.526 1.00 84.12 90 LEU A C 1
ATOM 701 O O . LEU A 1 90 ? -9.216 7.220 13.247 1.00 84.12 90 LEU A O 1
ATOM 705 N N . GLN A 1 91 ? -11.316 6.489 12.949 1.00 84.06 91 GLN A N 1
ATOM 706 C CA . GLN A 1 91 ? -10.953 5.542 11.888 1.00 84.06 91 GLN A CA 1
ATOM 707 C C . GLN A 1 91 ? -10.466 6.259 10.624 1.00 84.06 91 GLN A C 1
ATOM 709 O O . GLN A 1 91 ? -9.485 5.823 10.018 1.00 84.06 91 GLN A O 1
ATOM 714 N N . MET A 1 92 ? -11.114 7.364 10.243 1.00 82.00 92 MET A N 1
ATOM 715 C CA . MET A 1 92 ? -10.691 8.185 9.105 1.00 82.00 92 MET A CA 1
ATOM 716 C C . MET A 1 92 ? -9.301 8.789 9.328 1.00 82.00 92 MET A C 1
ATOM 718 O O . MET A 1 92 ? -8.440 8.656 8.462 1.00 82.00 92 MET A O 1
ATOM 722 N N . GLU A 1 93 ? -9.049 9.371 10.502 1.00 80.00 93 GLU A N 1
ATOM 723 C CA . GLU A 1 93 ? -7.739 9.919 10.870 1.00 80.00 93 GLU A CA 1
ATOM 724 C C . GLU A 1 93 ? -6.648 8.838 10.860 1.00 80.00 93 GLU A C 1
ATOM 726 O O . GLU A 1 93 ? -5.546 9.058 10.357 1.00 80.00 93 GLU A O 1
ATOM 731 N N . ALA A 1 94 ? -6.942 7.641 11.378 1.00 81.81 94 ALA A N 1
ATOM 732 C CA . ALA A 1 94 ? -6.003 6.522 11.359 1.00 81.81 94 ALA A CA 1
ATOM 733 C C . ALA A 1 94 ? -5.699 6.038 9.928 1.00 81.81 94 ALA A C 1
ATOM 735 O O . ALA A 1 94 ? -4.552 5.695 9.613 1.00 81.81 94 ALA A O 1
ATOM 736 N N . ALA A 1 95 ? -6.707 6.020 9.051 1.00 80.81 95 ALA A N 1
ATOM 737 C CA . ALA A 1 95 ? -6.536 5.682 7.642 1.00 80.81 95 ALA A CA 1
ATOM 738 C C . ALA A 1 95 ? -5.686 6.731 6.909 1.00 80.81 95 ALA A C 1
ATOM 740 O O . ALA A 1 95 ? -4.787 6.361 6.151 1.00 80.81 95 ALA A O 1
ATOM 741 N N . GLU A 1 96 ? -5.908 8.019 7.178 1.00 77.94 96 GLU A N 1
ATOM 742 C CA . GLU A 1 96 ? -5.121 9.119 6.615 1.00 77.94 96 GLU A CA 1
ATOM 743 C C . GLU A 1 96 ? -3.655 9.056 7.063 1.00 77.94 96 GLU A C 1
ATOM 745 O O . GLU A 1 96 ? -2.756 9.057 6.222 1.00 77.94 96 GLU A O 1
ATOM 750 N N . GLN A 1 97 ? -3.399 8.875 8.363 1.00 82.06 97 GLN A N 1
ATOM 751 C CA . GLN A 1 97 ? -2.041 8.697 8.896 1.00 82.06 97 GLN A CA 1
ATOM 752 C C . GLN A 1 97 ? -1.332 7.492 8.269 1.00 82.06 97 GLN A C 1
ATOM 754 O O . GLN A 1 97 ? -0.136 7.533 7.967 1.00 82.06 97 GLN A O 1
ATOM 759 N N . THR A 1 98 ? -2.071 6.405 8.046 1.00 81.56 98 THR A N 1
ATOM 760 C CA . THR A 1 98 ? -1.534 5.216 7.383 1.00 81.56 98 THR A CA 1
ATOM 761 C C . THR A 1 98 ? -1.181 5.509 5.925 1.00 81.56 98 THR A C 1
ATOM 763 O O . THR A 1 98 ? -0.103 5.122 5.479 1.00 81.56 98 THR A O 1
ATOM 766 N N . ALA A 1 99 ? -2.041 6.223 5.196 1.00 80.19 99 ALA A N 1
ATOM 767 C CA . ALA A 1 99 ? -1.793 6.610 3.810 1.00 80.19 99 ALA A CA 1
ATOM 768 C C . ALA A 1 99 ? -0.591 7.563 3.674 1.00 80.19 99 ALA A C 1
ATOM 770 O O . ALA A 1 99 ? 0.235 7.392 2.774 1.00 80.19 99 ALA A O 1
ATOM 771 N N . GLU A 1 100 ? -0.447 8.528 4.587 1.00 78.25 100 GLU A N 1
ATOM 772 C CA . GLU A 1 100 ? 0.701 9.438 4.629 1.00 78.25 100 GLU A CA 1
ATOM 773 C C . GLU A 1 100 ? 2.008 8.684 4.913 1.00 78.25 100 GLU A C 1
ATOM 775 O O . GLU A 1 100 ? 3.016 8.880 4.217 1.00 78.25 100 GLU A O 1
ATOM 780 N N . ARG A 1 101 ? 1.987 7.754 5.879 1.00 81.00 101 ARG A N 1
ATOM 781 C CA . ARG A 1 101 ? 3.137 6.887 6.157 1.00 81.00 101 ARG A CA 1
ATOM 782 C C . ARG A 1 101 ? 3.485 6.026 4.948 1.00 81.00 101 ARG A C 1
ATOM 784 O O . ARG A 1 101 ? 4.647 5.985 4.559 1.00 81.00 101 ARG A O 1
ATOM 791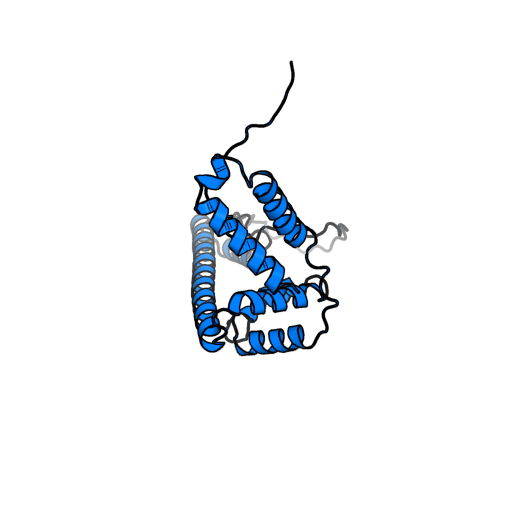 N N . ASP A 1 102 ? 2.499 5.390 4.322 1.00 83.31 102 ASP A N 1
ATOM 792 C CA . ASP A 1 102 ? 2.722 4.524 3.163 1.00 83.31 102 ASP A CA 1
ATOM 793 C C . ASP A 1 102 ? 3.293 5.316 1.970 1.00 83.31 102 ASP A C 1
ATOM 795 O O . ASP A 1 102 ? 4.179 4.825 1.268 1.00 83.31 102 ASP A O 1
ATOM 799 N N . SER A 1 103 ? 2.849 6.560 1.760 1.00 78.62 103 SER A N 1
ATOM 800 C CA . SER A 1 103 ? 3.428 7.470 0.760 1.00 78.62 103 SER A CA 1
ATOM 801 C C . SER A 1 103 ? 4.900 7.781 1.057 1.00 78.62 103 SER A C 1
ATOM 803 O O . SER A 1 103 ? 5.758 7.704 0.168 1.00 78.62 103 SER A O 1
ATOM 805 N N . THR A 1 104 ? 5.208 8.062 2.324 1.00 80.19 104 THR A N 1
ATOM 806 C CA . THR A 1 104 ? 6.570 8.341 2.792 1.00 80.19 104 THR A CA 1
ATOM 807 C C . THR A 1 104 ? 7.480 7.124 2.633 1.00 80.19 104 THR A C 1
ATOM 809 O O . THR A 1 104 ? 8.552 7.238 2.036 1.00 80.19 104 THR A O 1
ATOM 812 N N . ASP A 1 105 ? 7.046 5.951 3.097 1.00 80.06 105 ASP A N 1
ATOM 813 C CA . ASP A 1 105 ? 7.785 4.692 2.977 1.00 80.06 105 ASP A CA 1
ATOM 814 C C . ASP A 1 105 ? 8.039 4.346 1.504 1.00 80.06 105 ASP A C 1
ATOM 816 O O . ASP A 1 105 ? 9.161 4.018 1.124 1.00 80.06 105 ASP A O 1
ATOM 820 N N . LYS A 1 106 ? 7.037 4.510 0.629 1.00 82.62 106 LYS A N 1
ATOM 821 C CA . LYS A 1 106 ? 7.182 4.291 -0.818 1.00 82.62 106 LYS A CA 1
ATOM 822 C C . LYS A 1 106 ? 8.234 5.210 -1.439 1.00 82.62 106 LYS A C 1
ATOM 824 O O . LYS A 1 106 ? 9.020 4.774 -2.286 1.00 82.62 106 LYS A O 1
ATOM 829 N N . TYR A 1 107 ? 8.252 6.485 -1.048 1.00 80.00 107 TYR A N 1
ATOM 830 C CA . TYR A 1 107 ? 9.264 7.435 -1.505 1.00 80.00 107 TYR A CA 1
ATOM 831 C C . TYR A 1 107 ? 10.667 7.051 -1.010 1.00 80.00 107 TYR A C 1
ATOM 833 O O . TYR A 1 107 ? 11.617 7.048 -1.798 1.00 80.00 107 TYR A O 1
ATOM 841 N N . GLN A 1 108 ? 10.798 6.670 0.264 1.00 80.00 108 GLN A N 1
ATOM 842 C CA . GLN A 1 108 ? 12.063 6.208 0.841 1.00 80.00 108 GLN A CA 1
ATOM 843 C C . GLN A 1 108 ? 12.569 4.942 0.144 1.00 80.00 108 GLN A C 1
ATOM 845 O O . GLN A 1 108 ? 13.708 4.922 -0.319 1.00 80.00 108 GLN A O 1
ATOM 850 N N . ALA A 1 109 ? 11.706 3.947 -0.056 1.00 81.81 109 ALA A N 1
ATOM 851 C CA . ALA A 1 109 ? 12.043 2.709 -0.747 1.00 81.81 109 ALA A CA 1
ATOM 852 C C . ALA A 1 109 ? 12.499 2.952 -2.187 1.00 81.81 109 ALA A C 1
ATOM 854 O O . ALA A 1 109 ? 13.522 2.416 -2.619 1.00 81.81 109 ALA A O 1
ATOM 855 N N . ARG A 1 110 ? 11.788 3.813 -2.932 1.00 82.62 110 ARG A N 1
ATOM 856 C CA . ARG A 1 110 ? 12.198 4.214 -4.288 1.00 82.62 110 ARG A CA 1
ATOM 857 C C . ARG A 1 110 ? 13.599 4.807 -4.284 1.00 82.62 110 ARG A C 1
ATOM 859 O O . ARG A 1 110 ? 14.398 4.478 -5.163 1.00 82.62 110 ARG A O 1
ATOM 866 N N . ASN A 1 111 ? 13.880 5.688 -3.327 1.00 80.56 111 ASN A N 1
ATOM 867 C CA . ASN A 1 111 ? 15.202 6.263 -3.201 1.00 80.56 111 ASN A CA 1
ATOM 868 C C . ASN A 1 111 ? 16.204 5.149 -2.909 1.00 80.56 111 ASN A C 1
ATOM 870 O O . ASN A 1 111 ? 17.112 4.957 -3.712 1.00 80.56 111 ASN A O 1
ATOM 874 N N . GLU A 1 112 ? 16.056 4.395 -1.822 1.00 86.06 112 GLU A N 1
ATOM 875 C CA . GLU A 1 112 ? 16.992 3.348 -1.380 1.00 86.06 112 GLU A CA 1
ATOM 876 C C . GLU A 1 112 ? 17.338 2.317 -2.457 1.00 86.06 112 GLU A C 1
ATOM 878 O O . GLU A 1 112 ? 18.512 2.002 -2.636 1.00 86.06 112 GLU A O 1
ATOM 883 N N . LEU A 1 113 ? 16.355 1.868 -3.239 1.00 87.81 113 LEU A N 1
ATOM 884 C CA . LEU A 1 113 ? 16.559 0.898 -4.318 1.00 87.81 113 LEU A CA 1
ATOM 885 C C . LEU A 1 113 ? 17.431 1.424 -5.464 1.00 87.81 113 LEU A C 1
ATOM 887 O O . LEU A 1 113 ? 18.017 0.631 -6.202 1.00 87.81 113 LEU A O 1
ATOM 891 N N . ARG A 1 114 ? 17.500 2.752 -5.648 1.00 85.75 114 ARG A N 1
ATOM 892 C CA . ARG A 1 114 ? 18.305 3.428 -6.683 1.00 85.75 114 ARG A CA 1
ATOM 893 C C . ARG A 1 114 ? 18.108 2.848 -8.099 1.00 85.75 114 ARG A C 1
ATOM 895 O O . ARG A 1 114 ? 19.011 2.906 -8.927 1.00 85.75 114 ARG A O 1
ATOM 902 N N . TRP A 1 115 ? 16.917 2.325 -8.414 1.00 81.81 115 TRP A N 1
ATOM 903 C CA . TRP A 1 115 ? 16.625 1.710 -9.721 1.00 81.81 115 TRP A CA 1
ATOM 904 C C . TRP A 1 115 ? 16.612 2.701 -10.893 1.00 81.81 115 TRP A C 1
ATOM 906 O O . TRP A 1 115 ? 16.734 2.283 -12.044 1.00 81.81 115 TRP A O 1
ATOM 916 N N . GLY A 1 116 ? 16.469 4.002 -10.623 1.00 83.12 116 GLY A N 1
ATOM 917 C CA . GLY A 1 116 ? 16.506 5.045 -11.649 1.00 83.12 116 GLY A CA 1
ATOM 918 C C . GLY A 1 116 ? 15.470 4.813 -12.754 1.00 83.12 116 GLY A C 1
ATOM 919 O O . GLY A 1 116 ? 14.299 4.559 -12.471 1.00 83.12 116 GLY A O 1
ATOM 920 N N . SER A 1 117 ? 15.909 4.861 -14.014 1.00 82.44 117 SER A N 1
ATOM 921 C CA . SER A 1 117 ? 15.060 4.638 -15.196 1.00 82.44 117 SER A CA 1
ATOM 922 C C . SER A 1 117 ? 14.420 3.247 -15.243 1.00 82.44 117 SER A C 1
ATOM 924 O O . SER A 1 117 ? 13.349 3.083 -15.822 1.00 82.44 117 SER A O 1
ATOM 926 N N . ASN A 1 118 ? 15.023 2.252 -14.587 1.00 82.00 118 ASN A N 1
ATOM 927 C CA . ASN A 1 1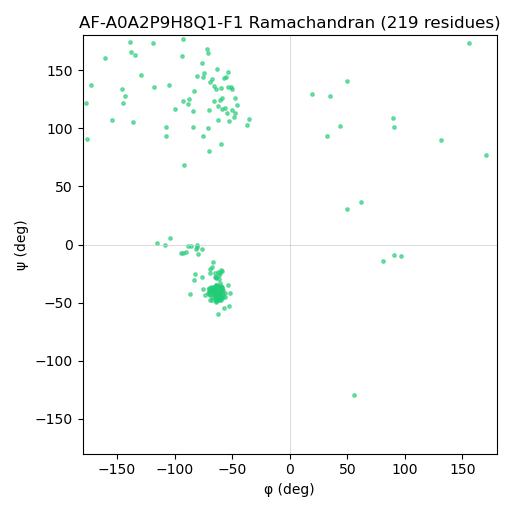18 ? 14.512 0.883 -14.567 1.00 82.00 118 ASN A CA 1
ATOM 928 C C . ASN A 1 118 ? 13.377 0.679 -13.557 1.00 82.00 118 ASN A C 1
ATOM 930 O O . ASN A 1 118 ? 12.834 -0.421 -13.487 1.00 82.00 118 ASN A O 1
ATOM 934 N N . PHE A 1 119 ? 12.998 1.703 -12.782 1.00 82.56 119 PHE A N 1
ATOM 935 C CA . PHE A 1 119 ? 11.987 1.577 -11.730 1.00 82.56 119 PHE A CA 1
ATOM 936 C C . PHE A 1 119 ? 10.681 0.958 -12.248 1.00 82.56 119 PHE A C 1
ATOM 938 O O . PHE A 1 119 ? 10.237 -0.063 -11.727 1.00 82.56 119 PHE A O 1
ATOM 945 N N . ASN A 1 120 ? 10.110 1.516 -13.319 1.00 83.12 120 ASN A N 1
ATOM 946 C CA . ASN A 1 120 ? 8.848 1.025 -13.881 1.00 83.12 120 ASN A CA 1
ATOM 947 C C . ASN A 1 120 ? 8.978 -0.397 -14.445 1.00 83.12 120 ASN A C 1
ATOM 949 O O . ASN A 1 120 ? 8.070 -1.210 -14.280 1.00 83.12 120 ASN A O 1
ATOM 953 N N . SER A 1 121 ? 10.116 -0.718 -15.070 1.00 82.88 121 SER A N 1
ATOM 954 C CA . SER A 1 121 ? 10.380 -2.064 -15.591 1.00 82.88 121 SER A CA 1
ATOM 955 C C . SER A 1 121 ? 10.471 -3.091 -14.461 1.00 82.88 121 SER A C 1
ATOM 957 O O . SER A 1 121 ? 9.833 -4.138 -14.527 1.00 82.88 121 SER A O 1
ATOM 959 N N . ASN A 1 122 ? 11.198 -2.777 -13.388 1.00 85.00 122 ASN A N 1
ATOM 960 C CA . ASN A 1 122 ? 11.353 -3.663 -12.235 1.00 85.00 122 ASN A CA 1
ATOM 961 C C . ASN A 1 122 ? 10.025 -3.884 -11.504 1.00 85.00 122 ASN A C 1
ATOM 963 O O . ASN A 1 122 ? 9.699 -5.019 -11.169 1.00 85.00 122 ASN A O 1
ATOM 967 N N . VAL A 1 123 ? 9.230 -2.826 -11.318 1.00 85.69 123 VAL A N 1
ATOM 968 C CA . VAL A 1 123 ? 7.880 -2.938 -10.745 1.00 85.69 123 VAL A CA 1
ATOM 969 C C . VAL A 1 123 ? 6.981 -3.810 -11.624 1.00 85.69 123 VAL A C 1
ATOM 971 O O . VAL A 1 123 ? 6.276 -4.670 -11.102 1.00 85.69 123 VAL A O 1
ATOM 974 N N . SER A 1 124 ? 7.034 -3.642 -12.948 1.00 84.62 124 SER A N 1
ATOM 975 C CA . SER A 1 124 ? 6.246 -4.463 -13.879 1.00 84.62 124 SER A CA 1
ATOM 976 C C . SER A 1 124 ? 6.633 -5.940 -13.783 1.00 84.62 124 SER A C 1
ATOM 978 O O . SER A 1 124 ? 5.764 -6.775 -13.577 1.00 84.62 124 SER A O 1
ATOM 980 N N . LYS A 1 125 ? 7.936 -6.258 -13.771 1.00 84.31 125 LYS A N 1
ATOM 981 C CA . LYS A 1 125 ? 8.429 -7.637 -13.595 1.00 84.31 125 LYS A CA 1
ATOM 982 C C . LYS A 1 125 ? 7.947 -8.281 -12.296 1.00 84.31 125 LYS A C 1
ATOM 984 O O . LYS A 1 125 ? 7.577 -9.451 -12.293 1.00 84.31 125 LYS A O 1
ATOM 989 N N . ILE A 1 126 ? 7.959 -7.531 -11.193 1.00 88.12 126 ILE A N 1
ATOM 990 C CA . ILE A 1 126 ? 7.439 -8.015 -9.908 1.00 88.12 126 I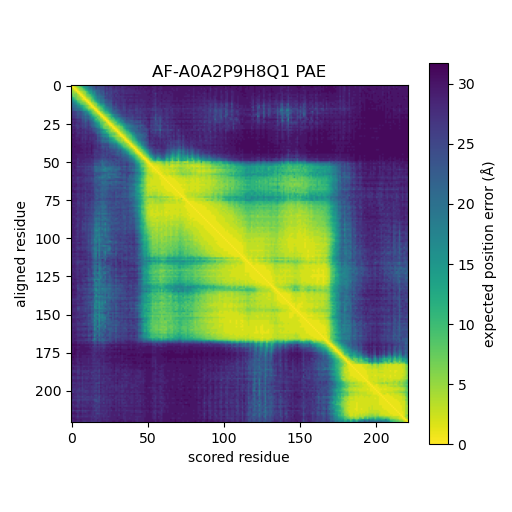LE A CA 1
ATOM 991 C C . ILE A 1 126 ? 5.935 -8.288 -10.019 1.00 88.12 126 ILE A C 1
ATOM 993 O O . ILE A 1 126 ? 5.480 -9.343 -9.590 1.00 88.12 126 ILE A O 1
ATOM 997 N N . ASN A 1 127 ? 5.166 -7.378 -10.619 1.00 84.56 127 ASN A N 1
ATOM 998 C CA . ASN A 1 127 ? 3.725 -7.562 -10.798 1.00 84.56 127 ASN A CA 1
ATOM 999 C C . ASN A 1 127 ? 3.395 -8.770 -11.681 1.00 84.56 127 ASN A C 1
ATOM 1001 O O . ASN A 1 127 ? 2.480 -9.521 -11.353 1.00 84.56 127 ASN A O 1
ATOM 1005 N N . ASP A 1 128 ? 4.135 -8.975 -12.767 1.00 84.81 128 ASP A N 1
ATOM 1006 C CA . ASP A 1 128 ? 3.961 -10.125 -13.657 1.00 84.81 128 ASP A CA 1
ATOM 1007 C C . ASP A 1 128 ? 4.293 -11.433 -12.932 1.00 84.81 128 ASP A C 1
ATOM 1009 O O . ASP A 1 128 ? 3.560 -12.412 -13.033 1.00 84.81 128 ASP A O 1
ATOM 1013 N N . TYR A 1 129 ? 5.339 -11.431 -12.102 1.00 84.69 129 TYR A N 1
ATOM 1014 C CA . TYR A 1 129 ? 5.665 -12.568 -11.245 1.00 84.69 129 TYR A CA 1
ATOM 1015 C C . TYR A 1 129 ? 4.572 -12.877 -10.221 1.00 84.69 129 TYR A C 1
ATOM 1017 O O . TYR A 1 129 ? 4.205 -14.037 -10.039 1.00 84.69 129 TYR A O 1
ATOM 1025 N N . LEU A 1 130 ? 3.998 -11.854 -9.588 1.00 85.81 130 LEU A N 1
ATOM 1026 C CA . LEU A 1 130 ? 2.916 -12.038 -8.622 1.00 85.81 130 LEU A CA 1
ATOM 1027 C C . LEU A 1 130 ? 1.602 -12.496 -9.268 1.00 85.81 130 LEU A C 1
ATOM 1029 O O . LEU A 1 130 ? 0.782 -13.094 -8.579 1.00 85.81 130 LEU A O 1
ATOM 1033 N N . GLN A 1 131 ? 1.396 -12.278 -10.570 1.00 84.19 131 GLN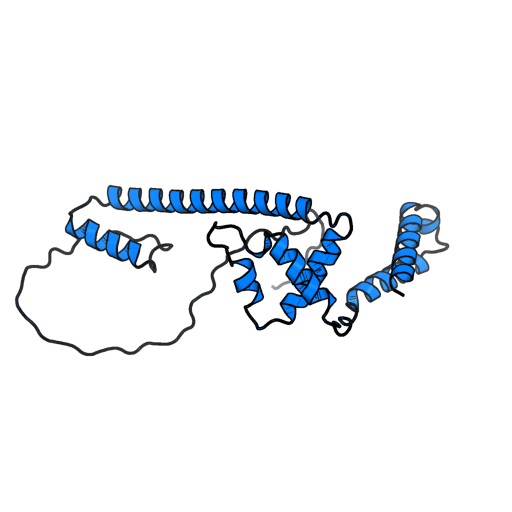 A N 1
ATOM 1034 C CA . GLN A 1 131 ? 0.250 -12.848 -11.293 1.00 84.19 131 GLN A CA 1
ATOM 1035 C C . GLN A 1 131 ? 0.349 -14.369 -11.458 1.00 84.19 131 GLN A C 1
ATOM 1037 O O . GLN A 1 131 ? -0.676 -15.032 -11.584 1.00 84.19 131 GLN A O 1
ATOM 1042 N N . LEU A 1 132 ? 1.562 -14.931 -11.431 1.00 82.88 132 LEU A N 1
ATOM 1043 C CA . LEU A 1 132 ? 1.780 -16.381 -11.460 1.00 82.88 132 LEU A CA 1
ATOM 1044 C C . LEU A 1 132 ? 1.569 -17.041 -10.091 1.00 82.88 132 LEU A C 1
ATOM 1046 O O . LEU A 1 132 ? 1.605 -18.268 -9.984 1.00 82.88 132 LEU A O 1
ATOM 1050 N N . ALA A 1 133 ? 1.395 -16.244 -9.036 1.00 81.00 133 ALA A N 1
ATOM 1051 C CA . ALA A 1 133 ? 1.123 -16.756 -7.707 1.00 81.00 133 ALA A CA 1
ATOM 1052 C C . ALA A 1 133 ? -0.298 -17.330 -7.589 1.00 81.00 133 ALA A C 1
ATOM 1054 O O . ALA A 1 133 ? -1.157 -17.136 -8.449 1.00 81.00 133 ALA A O 1
ATOM 1055 N N . ALA A 1 134 ? -0.553 -18.033 -6.483 1.00 81.25 134 ALA A N 1
ATOM 1056 C CA . ALA A 1 134 ? -1.890 -18.517 -6.165 1.00 81.25 134 ALA A CA 1
ATOM 1057 C C . ALA A 1 134 ? -2.913 -17.357 -6.148 1.00 81.25 134 ALA A C 1
ATOM 1059 O O . ALA A 1 134 ? -2.572 -16.257 -5.693 1.00 81.25 134 ALA A O 1
ATOM 1060 N N . PRO A 1 135 ? -4.165 -17.595 -6.590 1.00 81.50 135 PRO A N 1
ATOM 1061 C CA . PRO A 1 135 ? -5.225 -16.594 -6.527 1.00 81.50 135 PRO A CA 1
ATOM 1062 C C . PRO A 1 135 ? -5.336 -15.977 -5.126 1.00 81.50 135 PRO A C 1
ATOM 1064 O O . PRO A 1 135 ? -5.295 -16.691 -4.125 1.00 81.50 135 PRO A O 1
ATOM 1067 N N . GLY A 1 136 ? -5.434 -14.649 -5.055 1.00 78.69 136 GLY A N 1
ATOM 1068 C CA . GLY A 1 136 ? -5.524 -13.895 -3.800 1.00 78.69 136 GLY A CA 1
ATOM 1069 C C . GLY A 1 136 ? -4.194 -13.632 -3.080 1.00 78.69 136 GLY A C 1
ATOM 1070 O O . GLY A 1 136 ? -4.148 -12.749 -2.228 1.00 78.69 136 GLY A O 1
ATOM 1071 N N . LEU A 1 137 ? -3.079 -14.299 -3.428 1.00 81.69 137 LEU A N 1
ATOM 1072 C CA . LEU A 1 137 ? -1.789 -14.030 -2.764 1.00 81.69 137 LEU A CA 1
ATOM 1073 C C . LEU A 1 137 ? -1.307 -12.597 -3.012 1.00 81.69 137 LEU A C 1
ATOM 1075 O O . LEU A 1 137 ? -0.726 -11.972 -2.127 1.00 81.69 137 LEU A O 1
ATOM 1079 N N . ARG A 1 138 ? -1.564 -12.067 -4.210 1.00 79.12 138 ARG A N 1
ATOM 1080 C CA . ARG A 1 138 ? -1.236 -10.682 -4.553 1.00 79.12 138 ARG A CA 1
ATOM 1081 C C . ARG A 1 138 ? -1.940 -9.694 -3.624 1.00 79.12 138 ARG A C 1
ATOM 1083 O O . ARG A 1 138 ? -1.290 -8.780 -3.129 1.00 79.12 138 ARG A O 1
ATOM 1090 N N . ASP A 1 139 ? -3.226 -9.904 -3.362 1.00 82.25 139 ASP A N 1
ATOM 1091 C CA . ASP A 1 139 ? -4.020 -9.022 -2.504 1.00 82.25 139 ASP A CA 1
ATOM 1092 C C . ASP A 1 139 ? -3.585 -9.145 -1.044 1.00 82.25 139 ASP A C 1
ATOM 1094 O O . ASP A 1 139 ? -3.463 -8.142 -0.344 1.00 82.25 139 ASP A O 1
ATOM 1098 N N . VAL A 1 140 ? -3.251 -10.361 -0.602 1.00 87.31 140 VAL A N 1
ATOM 1099 C CA . VAL A 1 140 ? -2.660 -10.587 0.722 1.00 87.31 140 VAL A CA 1
ATOM 1100 C C . VAL A 1 140 ? -1.340 -9.831 0.863 1.00 87.31 140 VAL A C 1
ATOM 1102 O O . VAL A 1 140 ? -1.159 -9.130 1.849 1.00 87.31 140 VAL A O 1
ATOM 1105 N N . LEU A 1 141 ? -0.434 -9.920 -0.115 1.00 85.94 141 LEU A N 1
ATOM 1106 C CA . LEU A 1 141 ? 0.851 -9.213 -0.073 1.00 85.94 141 LEU A CA 1
ATOM 1107 C C . LEU A 1 141 ? 0.688 -7.692 -0.141 1.00 85.94 141 LEU A C 1
ATOM 1109 O O . LEU A 1 141 ? 1.405 -6.978 0.556 1.00 85.94 141 LEU A O 1
ATOM 1113 N N . ALA A 1 142 ? -0.265 -7.200 -0.935 1.00 81.38 142 ALA A N 1
ATOM 1114 C CA . ALA A 1 142 ? -0.558 -5.773 -1.042 1.00 81.38 142 ALA A CA 1
ATOM 1115 C C . ALA A 1 142 ? -1.080 -5.184 0.278 1.00 81.38 142 ALA A C 1
ATOM 1117 O O . ALA A 1 142 ? -0.761 -4.044 0.608 1.00 81.38 142 ALA A O 1
ATOM 1118 N N . ASN A 1 143 ? -1.846 -5.968 1.041 1.00 85.12 143 ASN A N 1
ATOM 1119 C CA . ASN A 1 143 ? -2.376 -5.570 2.346 1.00 85.12 143 ASN A CA 1
ATOM 1120 C C . ASN A 1 143 ? -1.477 -5.983 3.522 1.00 85.12 143 ASN A C 1
ATOM 1122 O O . ASN A 1 143 ? -1.730 -5.591 4.663 1.00 85.12 143 ASN A O 1
ATOM 1126 N N . ALA A 1 144 ? -0.429 -6.771 3.271 1.00 89.44 144 ALA A N 1
ATOM 1127 C CA . ALA A 1 144 ? 0.469 -7.243 4.309 1.00 89.44 144 ALA A CA 1
ATOM 1128 C C . ALA A 1 144 ? 1.298 -6.089 4.877 1.00 89.44 144 ALA A C 1
ATOM 1130 O O . ALA A 1 144 ? 1.808 -5.222 4.160 1.00 89.44 144 ALA A O 1
ATOM 1131 N N . ARG A 1 145 ? 1.471 -6.120 6.197 1.00 92.44 145 ARG A N 1
ATOM 1132 C CA . ARG A 1 145 ? 2.267 -5.151 6.944 1.00 92.44 145 ARG A CA 1
ATOM 1133 C C . ARG A 1 145 ? 3.259 -5.867 7.846 1.00 92.44 145 ARG A C 1
ATOM 1135 O O . ARG A 1 145 ? 2.972 -6.941 8.374 1.00 92.44 145 ARG A O 1
ATOM 1142 N N . PHE A 1 146 ? 4.422 -5.258 8.021 1.00 91.62 146 PHE A N 1
ATOM 1143 C CA . PHE A 1 146 ? 5.388 -5.657 9.034 1.00 91.62 146 PHE A CA 1
ATOM 1144 C C . PHE A 1 146 ? 4.888 -5.291 10.444 1.00 91.62 146 PHE A C 1
ATOM 1146 O O . PHE A 1 146 ? 3.963 -4.486 10.581 1.00 91.62 146 PHE A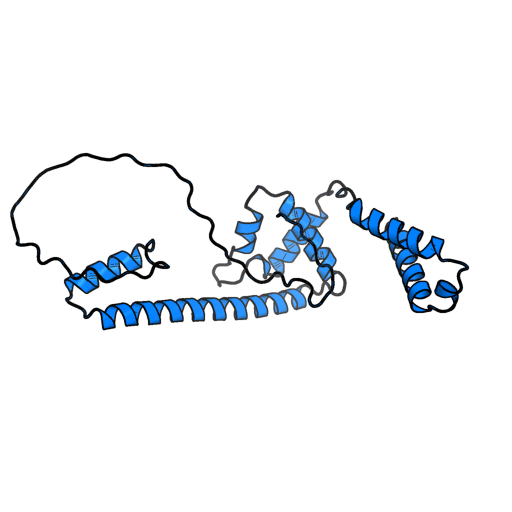 O 1
ATOM 1153 N N . PRO A 1 147 ? 5.484 -5.852 11.516 1.00 92.31 147 PRO A N 1
ATOM 1154 C CA . PRO A 1 147 ? 5.118 -5.518 12.897 1.00 92.31 147 PRO A CA 1
ATOM 1155 C C . PRO A 1 147 ? 5.295 -4.037 13.273 1.00 92.31 147 PRO A C 1
ATOM 1157 O O . PRO A 1 147 ? 4.663 -3.566 14.212 1.00 92.31 147 PRO A O 1
ATOM 1160 N N . ASP A 1 148 ? 6.139 -3.301 12.550 1.00 87.88 148 ASP A N 1
ATOM 1161 C CA . ASP A 1 148 ? 6.311 -1.845 12.672 1.00 87.88 148 ASP A CA 1
ATOM 1162 C C . ASP A 1 148 ? 5.229 -1.042 11.911 1.00 87.88 148 ASP A C 1
ATOM 1164 O O . ASP A 1 148 ? 5.162 0.187 11.991 1.00 87.88 148 ASP A O 1
ATOM 1168 N N . GLY A 1 149 ? 4.348 -1.740 11.190 1.00 85.94 149 GLY A N 1
ATOM 1169 C CA . GLY A 1 149 ? 3.247 -1.209 10.401 1.00 85.94 149 GLY A CA 1
ATOM 1170 C C . GLY A 1 149 ? 3.595 -0.888 8.944 1.00 85.94 149 GLY A C 1
ATOM 1171 O O . GLY A 1 149 ? 2.674 -0.638 8.157 1.00 85.94 149 GLY A O 1
ATOM 1172 N N . ARG A 1 150 ? 4.870 -0.925 8.541 1.00 88.25 150 ARG A N 1
ATOM 1173 C CA . ARG A 1 150 ? 5.262 -0.659 7.150 1.00 88.25 150 ARG A CA 1
ATOM 1174 C C . ARG A 1 150 ? 4.588 -1.655 6.208 1.00 88.25 150 ARG A C 1
ATOM 1176 O O . ARG A 1 150 ? 4.578 -2.858 6.473 1.00 88.25 150 ARG A O 1
ATOM 1183 N N . ALA A 1 151 ? 4.033 -1.170 5.099 1.00 89.81 151 ALA A N 1
ATOM 1184 C CA . ALA A 1 151 ? 3.490 -2.051 4.070 1.00 89.81 151 ALA A CA 1
ATOM 1185 C C . ALA A 1 151 ? 4.610 -2.899 3.444 1.00 89.81 151 ALA A C 1
ATOM 1187 O O . ALA A 1 151 ? 5.654 -2.371 3.061 1.00 89.81 151 ALA A O 1
ATOM 1188 N N . VAL A 1 152 ? 4.382 -4.205 3.294 1.00 90.81 152 VAL A N 1
ATOM 1189 C CA . VAL A 1 152 ? 5.383 -5.156 2.774 1.00 90.81 152 VAL A CA 1
ATOM 1190 C C . VAL A 1 152 ? 5.847 -4.764 1.366 1.00 90.81 152 VAL A C 1
ATOM 1192 O O . VAL A 1 152 ? 7.033 -4.825 1.053 1.00 90.81 152 VAL A O 1
ATOM 1195 N N . CYS A 1 153 ? 4.937 -4.260 0.530 1.00 87.94 153 CYS A N 1
ATOM 1196 C CA . CYS A 1 153 ? 5.258 -3.766 -0.813 1.00 87.94 153 CYS A CA 1
ATOM 1197 C C . CYS A 1 153 ? 5.940 -2.383 -0.849 1.00 87.94 153 CYS A C 1
ATOM 1199 O O . CYS A 1 153 ? 6.326 -1.940 -1.930 1.00 87.94 153 CYS A O 1
ATOM 1201 N N . ASN A 1 154 ? 6.108 -1.714 0.294 1.00 87.56 154 ASN A N 1
ATOM 1202 C CA . ASN A 1 154 ? 6.877 -0.473 0.426 1.00 87.56 154 ASN A CA 1
ATOM 1203 C C . ASN A 1 154 ? 8.247 -0.706 1.080 1.00 87.56 154 ASN A C 1
ATOM 1205 O O . ASN A 1 154 ? 8.954 0.253 1.360 1.00 87.56 154 ASN A O 1
ATOM 1209 N N . ASP A 1 155 ? 8.639 -1.953 1.339 1.00 90.31 155 ASP A N 1
ATOM 1210 C CA . ASP A 1 155 ? 9.937 -2.264 1.927 1.00 90.31 155 ASP A CA 1
ATOM 1211 C C . ASP A 1 155 ? 10.997 -2.554 0.842 1.00 90.31 155 ASP A C 1
ATOM 1213 O O . ASP A 1 155 ? 10.804 -3.448 0.008 1.00 90.31 155 ASP A O 1
ATOM 1217 N N . PRO A 1 156 ? 12.131 -1.827 0.819 1.00 89.56 156 PRO A N 1
ATOM 1218 C CA . PRO A 1 156 ? 13.136 -1.985 -0.228 1.00 89.56 156 PRO A CA 1
ATOM 1219 C C . PRO A 1 156 ? 13.789 -3.374 -0.239 1.00 89.56 156 PRO A C 1
ATOM 1221 O O . PRO A 1 156 ? 14.031 -3.919 -1.319 1.00 89.56 156 PRO A O 1
ATOM 1224 N N . GLN A 1 157 ? 14.023 -3.996 0.921 1.00 92.38 157 GLN A N 1
ATOM 1225 C CA . GLN A 1 157 ? 14.600 -5.344 0.982 1.00 92.38 157 GLN A CA 1
ATOM 1226 C C . GLN A 1 157 ? 13.650 -6.381 0.369 1.00 92.38 157 GLN A C 1
ATOM 1228 O O . GLN A 1 157 ? 14.069 -7.229 -0.425 1.00 92.38 157 GLN A O 1
ATOM 1233 N N . THR A 1 158 ? 12.361 -6.275 0.682 1.00 91.06 158 THR A N 1
ATOM 1234 C CA . THR A 1 158 ? 11.305 -7.120 0.120 1.00 91.06 158 THR A CA 1
ATOM 1235 C C . THR A 1 158 ? 11.194 -6.939 -1.388 1.00 91.06 158 THR A C 1
ATOM 1237 O O . THR A 1 158 ? 11.188 -7.921 -2.131 1.00 91.06 158 THR A O 1
ATOM 1240 N N . LEU A 1 159 ? 11.162 -5.695 -1.868 1.00 91.12 159 LEU A N 1
ATOM 1241 C CA . LEU A 1 159 ? 11.096 -5.392 -3.299 1.00 91.12 159 LEU A CA 1
ATOM 1242 C C . LEU A 1 159 ? 12.318 -5.924 -4.060 1.00 91.12 159 LEU A C 1
ATOM 1244 O O . LEU A 1 159 ? 12.181 -6.432 -5.173 1.00 91.12 159 LEU A O 1
ATOM 1248 N N . GLN A 1 160 ? 13.508 -5.857 -3.462 1.00 91.81 160 GLN A N 1
ATOM 1249 C CA . GLN A 1 160 ? 14.724 -6.399 -4.061 1.00 91.81 160 GLN A CA 1
ATOM 1250 C C . GLN A 1 160 ? 14.719 -7.932 -4.100 1.00 91.81 160 GLN A C 1
ATOM 1252 O O . GLN A 1 160 ? 15.114 -8.522 -5.108 1.00 91.81 160 GLN A O 1
ATOM 1257 N N . TRP A 1 161 ? 14.226 -8.581 -3.044 1.00 92.31 161 TRP A N 1
ATOM 1258 C CA . TRP A 1 161 ? 14.026 -10.029 -3.017 1.00 92.31 161 TRP A CA 1
ATOM 1259 C C . TRP A 1 161 ? 13.011 -10.487 -4.075 1.00 92.31 161 TRP A C 1
ATOM 1261 O O . TRP A 1 161 ? 13.315 -11.391 -4.856 1.00 92.31 161 TRP A O 1
ATOM 1271 N N . LEU A 1 162 ? 11.859 -9.815 -4.178 1.00 90.44 162 LEU A N 1
ATOM 1272 C CA . LEU A 1 162 ? 10.837 -10.092 -5.193 1.00 90.44 162 LEU A CA 1
ATOM 1273 C C . LEU A 1 162 ? 11.373 -9.902 -6.613 1.00 90.44 162 LEU A C 1
ATOM 1275 O O . LEU A 1 162 ? 11.131 -10.742 -7.476 1.00 90.44 162 LEU A O 1
ATOM 1279 N N . LEU A 1 163 ? 12.148 -8.843 -6.858 1.00 90.56 163 LEU A N 1
ATOM 1280 C CA . LEU A 1 163 ? 12.804 -8.645 -8.149 1.00 90.56 163 LEU A CA 1
ATOM 1281 C C . LEU A 1 163 ? 13.790 -9.779 -8.458 1.00 90.56 163 LEU A C 1
ATOM 1283 O O . LEU A 1 163 ? 13.871 -10.234 -9.600 1.00 90.56 163 LEU A O 1
ATOM 1287 N N . GLY A 1 164 ? 14.523 -10.250 -7.448 1.00 90.50 164 GLY A N 1
ATOM 1288 C CA . GLY A 1 164 ? 15.412 -11.401 -7.559 1.00 90.50 164 GLY A CA 1
ATOM 1289 C C . GLY A 1 164 ? 14.666 -12.679 -7.942 1.00 90.50 164 GLY A C 1
ATOM 1290 O O . GLY A 1 164 ? 15.150 -13.426 -8.790 1.00 90.50 164 GLY A O 1
ATOM 1291 N N . LEU A 1 165 ? 13.481 -12.918 -7.375 1.00 89.00 165 LEU A N 1
ATOM 1292 C CA . LEU A 1 165 ? 12.619 -14.045 -7.749 1.00 89.00 165 LEU A CA 1
ATOM 1293 C C . LEU A 1 165 ? 12.067 -13.897 -9.172 1.00 89.00 165 LEU A C 1
ATOM 1295 O O . LEU A 1 165 ? 12.185 -14.822 -9.977 1.00 89.00 165 LEU A O 1
ATOM 1299 N N . ALA A 1 166 ? 11.544 -12.716 -9.502 1.00 88.31 166 ALA A N 1
ATOM 1300 C CA . ALA A 1 166 ? 11.007 -12.400 -10.822 1.00 88.31 166 ALA A CA 1
ATOM 1301 C C . ALA A 1 166 ? 12.065 -12.523 -11.932 1.00 88.31 166 ALA A C 1
ATOM 1303 O O . ALA A 1 166 ? 11.745 -12.908 -13.051 1.00 88.31 166 ALA A O 1
ATOM 1304 N N . SER A 1 167 ? 13.330 -12.224 -11.620 1.00 85.31 167 SER A N 1
ATOM 1305 C CA . SER A 1 167 ? 14.447 -12.318 -12.570 1.00 85.31 167 SER A CA 1
ATOM 1306 C C . SER A 1 167 ? 15.010 -13.737 -12.712 1.00 85.31 167 SER A C 1
ATOM 1308 O O . SER A 1 167 ? 15.610 -14.053 -13.736 1.00 85.31 167 SER A O 1
ATOM 1310 N N . GLN A 1 168 ? 14.861 -14.584 -11.685 1.00 80.19 168 GLN A N 1
ATOM 1311 C CA . GLN A 1 168 ? 15.325 -15.978 -11.695 1.00 80.19 168 GLN A CA 1
ATOM 1312 C C . GLN A 1 168 ? 14.340 -16.922 -12.369 1.00 80.19 168 GLN A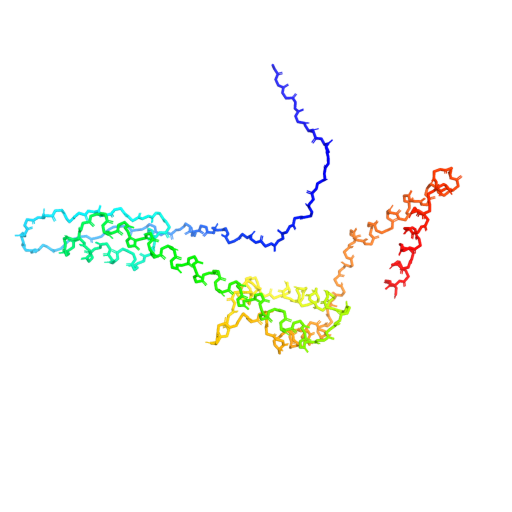 C 1
ATOM 1314 O O . GLN A 1 168 ? 14.755 -17.920 -12.966 1.00 80.19 168 GLN A O 1
ATOM 1319 N N . GLN A 1 169 ? 13.041 -16.626 -12.298 1.00 68.00 169 GLN A N 1
ATOM 1320 C CA . GLN A 1 169 ? 12.123 -17.296 -13.193 1.00 68.00 169 GLN A CA 1
ATOM 1321 C C . GLN A 1 169 ? 12.502 -16.924 -14.625 1.00 68.00 169 GLN A C 1
ATOM 1323 O O . GLN A 1 169 ? 12.411 -15.769 -15.038 1.00 68.00 169 GLN A O 1
ATOM 1328 N N . ARG A 1 170 ? 12.851 -17.939 -15.424 1.00 52.84 170 ARG A N 1
ATOM 1329 C CA . ARG A 1 170 ? 12.496 -17.910 -16.841 1.00 52.84 170 ARG A CA 1
ATOM 1330 C C . ARG A 1 170 ? 10.977 -17.823 -16.861 1.00 52.84 170 ARG A C 1
ATOM 1332 O O . ARG A 1 170 ? 10.299 -18.846 -16.890 1.00 52.84 170 ARG A O 1
ATOM 1339 N N . MET A 1 171 ? 10.456 -16.601 -16.795 1.00 48.62 171 MET A N 1
ATOM 1340 C CA . MET A 1 171 ? 9.147 -16.316 -17.344 1.00 48.62 171 MET A CA 1
ATOM 1341 C C . MET A 1 171 ? 9.177 -16.996 -18.715 1.00 48.62 171 MET A C 1
ATOM 1343 O O . MET A 1 171 ? 10.094 -16.686 -19.491 1.00 48.62 171 MET A O 1
ATOM 1347 N N . PRO A 1 172 ? 8.293 -17.962 -19.036 1.00 43.88 172 PRO A N 1
ATOM 1348 C CA . PRO A 1 172 ? 8.003 -18.170 -20.445 1.00 43.88 172 PRO A CA 1
ATOM 1349 C C . PRO A 1 172 ? 7.695 -16.764 -20.921 1.00 43.88 172 PRO A C 1
ATOM 1351 O O . PRO A 1 172 ? 6.832 -16.141 -20.306 1.00 43.88 172 PRO A O 1
ATOM 1354 N N . THR A 1 173 ? 8.521 -16.217 -21.824 1.00 46.16 173 THR A N 1
ATOM 1355 C CA . THR A 1 173 ? 8.362 -14.859 -22.351 1.00 46.16 173 THR A CA 1
ATOM 1356 C C . THR A 1 173 ? 6.872 -14.640 -22.452 1.00 46.16 173 THR A C 1
ATOM 1358 O O . THR A 1 173 ? 6.237 -15.373 -23.221 1.00 46.16 173 THR A O 1
ATOM 1361 N N . ALA A 1 174 ? 6.308 -13.801 -21.566 1.00 44.38 174 ALA A N 1
ATOM 1362 C CA . ALA A 1 174 ? 4.879 -13.535 -21.599 1.00 44.38 174 ALA A CA 1
ATOM 1363 C C . ALA A 1 174 ? 4.612 -13.249 -23.071 1.00 44.38 174 ALA A C 1
ATOM 1365 O O . ALA A 1 174 ? 5.426 -12.498 -23.622 1.00 44.38 174 ALA A O 1
ATOM 1366 N N . PRO A 1 175 ? 3.662 -13.934 -23.744 1.00 39.41 175 PRO A N 1
ATOM 1367 C CA . PRO A 1 175 ? 3.454 -13.722 -25.167 1.00 39.41 175 PRO A CA 1
ATOM 1368 C C . PRO A 1 175 ? 3.381 -12.218 -25.321 1.00 39.41 175 PRO A C 1
ATOM 1370 O O . PRO A 1 175 ? 2.487 -11.616 -24.724 1.00 39.41 175 PRO A O 1
ATOM 1373 N N . THR A 1 176 ? 4.423 -11.636 -25.936 1.00 40.81 176 THR A N 1
ATOM 1374 C CA . THR A 1 176 ? 4.633 -10.192 -25.975 1.00 40.81 176 THR A CA 1
ATOM 1375 C C . THR A 1 176 ? 3.298 -9.652 -26.369 1.00 40.81 176 THR A C 1
ATOM 1377 O O . THR A 1 176 ? 2.842 -10.060 -27.437 1.00 40.81 176 THR A O 1
ATOM 1380 N N . ASN A 1 177 ? 2.649 -8.926 -25.449 1.00 40.97 177 ASN A N 1
ATOM 1381 C CA . ASN A 1 177 ? 1.244 -8.559 -25.527 1.00 40.97 177 ASN A CA 1
ATOM 1382 C C . ASN A 1 177 ? 0.956 -8.286 -26.993 1.00 40.97 177 ASN A C 1
ATOM 1384 O O . ASN A 1 177 ? 1.458 -7.289 -27.522 1.00 40.97 177 ASN A O 1
ATOM 1388 N N . SER A 1 178 ? 0.302 -9.224 -27.688 1.00 45.44 178 SER A N 1
ATOM 1389 C CA . SER A 1 178 ? 0.301 -9.150 -29.148 1.00 45.44 178 SER A CA 1
ATOM 1390 C C . SER A 1 178 ? -0.388 -7.857 -29.558 1.00 45.44 178 SER A C 1
ATOM 1392 O O . SER A 1 178 ? 0.002 -7.272 -30.548 1.00 45.44 178 SER A O 1
ATOM 1394 N N . GLY A 1 179 ? -1.251 -7.300 -28.698 1.00 47.91 179 GLY A N 1
ATOM 1395 C CA . GLY A 1 179 ? -1.832 -5.967 -28.820 1.00 47.91 179 GLY A CA 1
ATOM 1396 C C . GLY A 1 179 ? -0.867 -4.773 -28.746 1.00 47.91 179 GLY A C 1
ATOM 1397 O O . GLY A 1 179 ? -1.164 -3.761 -29.365 1.00 47.91 179 GLY A O 1
ATOM 1398 N N . GLN A 1 180 ? 0.279 -4.831 -28.057 1.00 49.44 180 GLN A N 1
ATOM 1399 C CA . GLN A 1 180 ? 1.199 -3.684 -27.966 1.00 49.44 180 GLN A CA 1
ATOM 1400 C C . GLN A 1 180 ? 2.172 -3.654 -29.150 1.00 49.44 180 GLN A C 1
ATOM 1402 O O . GLN A 1 180 ? 2.330 -2.607 -29.773 1.00 49.44 180 GLN A O 1
ATOM 1407 N N . SER A 1 181 ? 2.719 -4.807 -29.546 1.00 52.66 181 SER A N 1
ATOM 1408 C CA . SER A 1 181 ? 3.453 -4.935 -30.813 1.00 52.66 181 SER A CA 1
ATOM 1409 C C . SER A 1 181 ? 2.528 -4.749 -32.020 1.00 52.66 181 SER A C 1
ATOM 1411 O O . SER A 1 181 ? 2.924 -4.079 -32.968 1.00 52.66 181 SER A O 1
ATOM 1413 N N . GLN A 1 182 ? 1.277 -5.231 -31.965 1.00 53.00 182 GLN A N 1
ATOM 1414 C CA . GLN A 1 182 ? 0.262 -4.889 -32.968 1.00 53.00 182 GLN A CA 1
ATOM 1415 C C . GLN A 1 182 ? -0.031 -3.389 -32.958 1.00 53.00 182 GLN A C 1
ATOM 1417 O O . GLN A 1 182 ? -0.059 -2.810 -34.029 1.00 53.00 182 GLN A O 1
ATOM 1422 N N . SER A 1 183 ? -0.145 -2.717 -31.804 1.00 70.69 183 SER A N 1
ATOM 1423 C CA . SER A 1 183 ? -0.381 -1.263 -31.783 1.00 70.69 183 SER A CA 1
ATOM 1424 C C . SER A 1 183 ? 0.779 -0.455 -32.372 1.00 70.69 183 SER A C 1
ATOM 1426 O O . SER A 1 183 ? 0.537 0.529 -33.068 1.00 70.69 183 SER A O 1
ATOM 1428 N N . VAL A 1 184 ? 2.028 -0.884 -32.146 1.00 78.00 184 VAL A N 1
ATOM 1429 C CA . VAL A 1 184 ? 3.220 -0.243 -32.719 1.00 78.00 184 VAL A CA 1
ATOM 1430 C C . VAL A 1 184 ? 3.266 -0.487 -34.225 1.00 78.00 184 VAL A C 1
ATOM 1432 O O . VAL A 1 184 ? 3.413 0.468 -34.982 1.00 78.00 184 VAL A O 1
ATOM 1435 N N . GLU A 1 185 ? 3.063 -1.725 -34.681 1.00 80.56 185 GLU A N 1
ATOM 1436 C CA . GLU A 1 185 ? 3.092 -2.059 -36.110 1.00 80.56 185 GLU A CA 1
ATOM 1437 C C . GLU A 1 185 ? 1.901 -1.443 -36.873 1.00 80.56 185 GLU A C 1
ATOM 1439 O O . GLU A 1 185 ? 2.058 -0.949 -37.988 1.00 80.56 185 GLU A O 1
ATOM 1444 N N . GLU A 1 186 ? 0.714 -1.381 -36.263 1.00 82.38 186 GLU A N 1
ATOM 1445 C CA . GLU A 1 186 ? -0.472 -0.707 -36.806 1.00 82.38 186 GLU A CA 1
ATOM 1446 C C . GLU A 1 186 ? -0.279 0.811 -36.884 1.00 82.38 186 GLU A C 1
ATOM 1448 O O . GLU A 1 186 ? -0.710 1.445 -37.855 1.00 82.38 186 GLU A O 1
ATOM 1453 N N . GLU A 1 187 ? 0.378 1.409 -35.887 1.00 81.62 187 GLU A N 1
ATOM 1454 C CA . GLU A 1 187 ? 0.690 2.835 -35.868 1.00 81.62 187 GLU A CA 1
ATOM 1455 C C . GLU A 1 187 ? 1.772 3.193 -36.899 1.00 81.62 187 GLU A C 1
ATOM 1457 O O . GLU A 1 187 ? 1.600 4.173 -37.635 1.00 81.62 187 GLU A O 1
ATOM 1462 N N . ILE A 1 188 ? 2.815 2.366 -37.032 1.00 88.56 188 ILE A N 1
ATOM 1463 C CA . ILE A 1 188 ? 3.817 2.465 -38.102 1.00 88.56 188 ILE A CA 1
ATOM 1464 C C . ILE A 1 188 ? 3.116 2.377 -39.461 1.00 88.56 188 ILE A C 1
ATOM 1466 O O . ILE A 1 188 ? 3.184 3.326 -40.240 1.00 88.56 188 ILE A O 1
ATOM 1470 N N . ALA A 1 189 ? 2.331 1.325 -39.713 1.00 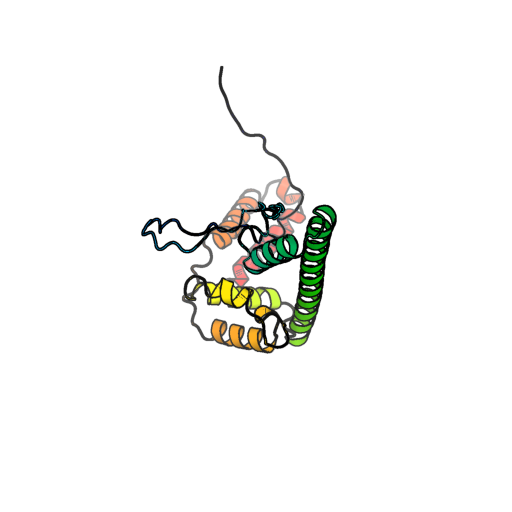89.06 189 ALA A N 1
ATOM 1471 C CA . ALA A 1 189 ? 1.628 1.131 -40.982 1.00 89.06 189 ALA A CA 1
ATOM 1472 C C . ALA A 1 189 ? 0.619 2.255 -41.294 1.00 89.06 189 ALA A C 1
ATOM 1474 O O . ALA A 1 189 ? 0.331 2.558 -42.457 1.00 89.06 189 ALA A O 1
ATOM 1475 N N . ARG A 1 190 ? 0.029 2.885 -40.271 1.00 86.69 190 ARG A N 1
ATOM 1476 C CA . ARG A 1 190 ? -0.863 4.046 -40.424 1.00 86.69 190 ARG A CA 1
ATOM 1477 C C . ARG A 1 190 ? -0.105 5.294 -40.865 1.00 86.69 190 ARG A C 1
ATOM 1479 O O . ARG A 1 190 ? -0.610 6.021 -41.721 1.00 86.69 190 ARG A O 1
ATOM 1486 N N . ILE A 1 191 ? 1.066 5.555 -40.288 1.00 86.44 191 ILE A N 1
ATOM 1487 C CA . ILE A 1 191 ? 1.892 6.713 -40.649 1.00 86.44 191 ILE A CA 1
ATOM 1488 C C . ILE A 1 191 ? 2.591 6.474 -41.994 1.00 86.44 191 ILE A C 1
ATOM 1490 O O . ILE A 1 191 ? 2.618 7.377 -42.828 1.00 86.44 191 ILE A O 1
ATOM 1494 N N . GLU A 1 192 ? 3.057 5.253 -42.263 1.00 89.69 192 GLU A N 1
ATOM 1495 C CA . GLU A 1 192 ? 3.684 4.864 -43.531 1.00 89.69 192 GLU A CA 1
ATOM 1496 C C . GLU A 1 192 ? 2.759 5.063 -44.731 1.00 89.69 192 GLU A C 1
ATOM 1498 O O . GLU A 1 192 ? 3.181 5.593 -45.756 1.00 89.69 192 GLU A O 1
ATOM 1503 N N . ARG A 1 193 ? 1.462 4.765 -44.584 1.00 91.62 193 ARG A N 1
ATOM 1504 C CA . ARG A 1 193 ? 0.451 5.058 -45.617 1.00 91.62 193 ARG A CA 1
ATOM 1505 C C . ARG A 1 193 ? 0.343 6.541 -45.974 1.00 91.62 193 ARG A C 1
ATOM 1507 O O . ARG A 1 193 ? -0.139 6.872 -47.054 1.00 91.62 193 ARG A O 1
ATOM 1514 N N . LYS A 1 194 ? 0.766 7.436 -45.080 1.00 85.31 194 LYS A N 1
ATOM 1515 C CA . LYS A 1 194 ? 0.780 8.885 -45.304 1.00 85.31 194 LYS A CA 1
ATOM 1516 C C . LYS A 1 194 ? 2.129 9.389 -45.817 1.00 85.31 194 LYS A C 1
ATOM 1518 O O . LYS A 1 194 ? 2.212 10.559 -46.200 1.00 85.31 194 LYS A O 1
ATOM 1523 N N . ILE A 1 195 ? 3.171 8.555 -45.870 1.00 84.69 195 ILE A N 1
ATOM 1524 C CA . ILE A 1 195 ? 4.478 8.948 -46.404 1.00 84.69 195 ILE A CA 1
ATOM 1525 C C . ILE A 1 195 ? 4.311 9.358 -47.871 1.00 84.69 195 ILE A C 1
ATOM 1527 O O . ILE A 1 195 ? 3.787 8.621 -48.699 1.00 84.69 195 ILE A O 1
ATOM 1531 N N . GLY A 1 196 ? 4.736 10.582 -48.188 1.00 78.06 196 GLY A N 1
ATOM 1532 C CA . GLY A 1 196 ? 4.594 11.172 -49.523 1.00 78.06 196 GLY A CA 1
ATOM 1533 C C . GLY A 1 196 ? 3.378 12.086 -49.701 1.00 78.06 196 GLY A C 1
ATOM 1534 O O . GLY A 1 196 ? 3.331 12.820 -50.687 1.00 78.06 196 GLY A O 1
ATOM 1535 N N . SER A 1 197 ? 2.453 12.119 -48.738 1.00 88.50 197 SER A N 1
ATOM 1536 C CA . SER A 1 197 ? 1.389 13.128 -48.680 1.00 88.50 197 SER A CA 1
ATOM 1537 C C . SER A 1 197 ? 1.915 14.481 -48.181 1.00 88.50 197 SER A C 1
ATOM 1539 O O . SER A 1 197 ? 2.906 14.556 -47.446 1.00 88.50 197 SER A O 1
ATOM 1541 N N . ASP A 1 198 ? 1.223 15.565 -48.536 1.00 85.81 198 ASP A N 1
ATOM 1542 C CA . ASP A 1 198 ? 1.545 16.905 -48.027 1.00 85.81 198 ASP A CA 1
ATOM 1543 C C . ASP A 1 198 ? 1.321 17.033 -46.511 1.00 85.81 198 ASP A C 1
ATOM 1545 O O . ASP A 1 198 ? 2.034 17.789 -45.851 1.00 85.81 198 ASP A O 1
ATOM 1549 N N . GLU A 1 199 ? 0.396 16.250 -45.945 1.00 84.25 199 GLU A N 1
ATOM 1550 C CA . GLU A 1 199 ? 0.148 16.158 -44.499 1.00 84.25 199 GLU A CA 1
ATOM 1551 C C . GLU A 1 199 ? 1.397 15.656 -43.754 1.00 84.25 199 GLU A C 1
ATOM 1553 O O . GLU A 1 199 ? 1.840 16.271 -42.784 1.00 84.25 199 GLU A O 1
ATOM 1558 N N . TYR A 1 200 ? 2.028 14.590 -44.254 1.00 86.06 200 TYR A N 1
ATOM 1559 C CA . TYR A 1 200 ? 3.251 14.038 -43.666 1.00 86.06 200 TYR A CA 1
ATOM 1560 C C . TYR A 1 200 ? 4.455 14.975 -43.837 1.00 86.06 200 TYR A C 1
ATOM 1562 O O . TYR A 1 200 ? 5.248 15.170 -42.913 1.00 86.06 200 TYR A O 1
ATOM 1570 N N . ARG A 1 201 ? 4.596 15.602 -45.013 1.00 89.19 201 ARG A N 1
ATOM 1571 C CA . ARG A 1 201 ? 5.710 16.526 -45.297 1.00 89.19 201 ARG A CA 1
ATOM 1572 C C . ARG A 1 201 ? 5.680 17.773 -44.416 1.00 89.19 201 ARG A C 1
ATOM 1574 O O . ARG A 1 201 ? 6.739 18.274 -44.051 1.00 89.19 201 ARG A O 1
ATOM 1581 N N . ARG A 1 202 ? 4.485 18.263 -44.077 1.00 87.31 202 ARG A N 1
ATOM 1582 C CA . ARG A 1 202 ? 4.289 19.465 -43.250 1.00 87.31 202 ARG A CA 1
ATOM 1583 C C . ARG A 1 202 ? 4.206 19.178 -41.750 1.00 87.31 202 ARG A C 1
ATOM 1585 O O . ARG A 1 202 ? 4.174 20.129 -40.976 1.00 87.31 202 ARG A O 1
ATOM 1592 N N . SER A 1 203 ? 4.190 17.909 -41.332 1.00 84.81 203 SER A N 1
ATOM 1593 C CA . SER A 1 203 ? 4.082 17.522 -39.921 1.00 84.81 203 SER A CA 1
ATOM 1594 C C . SER A 1 203 ? 5.405 16.974 -39.366 1.00 84.81 203 SER A C 1
ATOM 1596 O O . SER A 1 203 ? 5.664 15.769 -39.443 1.00 84.81 203 SER A O 1
ATOM 1598 N N . PRO A 1 204 ? 6.252 17.821 -38.748 1.00 82.44 204 PRO A N 1
ATOM 1599 C CA . PRO A 1 204 ? 7.472 17.359 -38.084 1.00 82.44 204 PRO A CA 1
ATOM 1600 C C . PRO A 1 204 ? 7.174 16.439 -36.889 1.00 82.44 204 PRO A C 1
ATOM 1602 O O . PRO A 1 204 ? 7.962 15.543 -36.597 1.00 82.44 204 PRO A O 1
ATOM 1605 N N . ALA A 1 205 ? 6.015 16.602 -36.242 1.00 74.56 205 ALA A N 1
ATOM 1606 C CA . ALA A 1 205 ? 5.563 15.726 -35.163 1.00 74.56 205 ALA A CA 1
ATOM 1607 C C . ALA A 1 205 ? 5.319 14.290 -35.655 1.00 74.56 205 ALA A C 1
ATOM 1609 O O . ALA A 1 205 ? 5.755 13.337 -35.017 1.00 74.56 205 ALA A O 1
ATOM 1610 N N . MET A 1 206 ? 4.694 14.125 -36.826 1.00 77.00 206 MET A N 1
ATOM 1611 C CA . MET A 1 206 ? 4.449 12.806 -37.422 1.00 77.00 206 MET A CA 1
ATOM 1612 C C . MET A 1 206 ? 5.759 12.113 -37.828 1.00 77.00 206 MET A C 1
ATOM 1614 O O . MET A 1 206 ? 5.910 10.909 -37.642 1.00 77.00 206 MET A O 1
ATOM 1618 N N . GLN A 1 207 ? 6.736 12.883 -38.315 1.00 86.62 207 GLN A N 1
ATOM 1619 C CA . GLN A 1 207 ? 8.070 12.382 -38.661 1.00 86.62 207 GLN A CA 1
ATOM 1620 C C . GLN A 1 207 ? 8.894 11.989 -37.427 1.00 86.62 207 GLN A C 1
ATOM 1622 O O . GLN A 1 207 ? 9.669 11.036 -37.485 1.00 86.62 207 GLN A O 1
ATOM 1627 N N . ALA A 1 208 ? 8.770 12.739 -36.327 1.00 82.44 208 ALA A N 1
ATOM 1628 C CA . ALA A 1 208 ? 9.424 12.422 -35.060 1.00 82.44 208 ALA A CA 1
ATOM 1629 C C . ALA A 1 208 ? 8.810 11.171 -34.421 1.00 82.44 208 ALA A C 1
ATOM 1631 O O . ALA A 1 208 ? 9.542 10.276 -34.008 1.00 82.44 208 ALA A O 1
ATOM 1632 N N . ARG A 1 209 ? 7.476 11.074 -34.439 1.00 82.12 209 ARG A N 1
ATOM 1633 C CA . ARG A 1 209 ? 6.741 9.909 -33.944 1.00 82.12 209 ARG A CA 1
ATOM 1634 C C . ARG A 1 209 ? 7.111 8.634 -34.702 1.00 82.12 209 ARG A C 1
ATOM 1636 O O . ARG A 1 209 ? 7.338 7.612 -34.075 1.00 82.12 209 ARG A O 1
ATOM 1643 N N . LEU A 1 210 ? 7.236 8.691 -36.031 1.00 87.44 210 LEU A N 1
ATOM 1644 C CA . LEU A 1 210 ? 7.654 7.526 -36.822 1.00 87.44 210 LEU A CA 1
ATOM 1645 C C . LEU A 1 210 ? 9.066 7.039 -36.455 1.00 87.44 210 LEU A C 1
ATOM 1647 O O . LEU A 1 210 ? 9.295 5.838 -36.379 1.00 87.44 210 LEU A O 1
ATOM 1651 N N . ARG A 1 211 ? 10.002 7.961 -36.193 1.00 85.19 211 ARG A N 1
ATOM 1652 C CA . ARG A 1 211 ? 11.363 7.614 -35.750 1.00 85.19 211 ARG A CA 1
ATOM 1653 C C . ARG A 1 211 ? 11.360 6.926 -34.388 1.00 85.19 211 ARG A C 1
ATOM 1655 O O . ARG A 1 211 ? 11.948 5.864 -34.258 1.00 85.19 211 ARG A O 1
ATOM 1662 N N . GLU A 1 212 ? 10.629 7.485 -33.427 1.00 79.19 212 GLU A N 1
ATOM 1663 C CA . GLU A 1 212 ? 10.449 6.882 -32.100 1.00 79.19 212 GLU A CA 1
ATOM 1664 C C . GLU A 1 212 ? 9.867 5.462 -32.198 1.00 79.19 212 GLU A C 1
ATOM 1666 O O . GLU A 1 212 ? 10.326 4.549 -31.517 1.00 79.19 212 GLU A O 1
ATOM 1671 N N . LEU A 1 213 ? 8.892 5.247 -33.086 1.00 84.56 213 LEU A N 1
ATOM 1672 C CA . LEU A 1 213 ? 8.291 3.929 -33.300 1.00 84.56 213 LEU A CA 1
ATOM 1673 C C . LEU A 1 213 ? 9.270 2.923 -33.920 1.00 84.56 213 LEU A C 1
ATOM 1675 O O . LEU A 1 213 ? 9.258 1.756 -33.530 1.00 84.56 213 LEU A O 1
ATOM 1679 N N . TYR A 1 214 ? 10.140 3.352 -34.839 1.00 87.06 214 TYR A N 1
ATOM 1680 C CA . TYR A 1 214 ? 11.206 2.487 -35.354 1.00 87.06 214 TYR A CA 1
ATOM 1681 C C . TYR A 1 214 ? 12.257 2.160 -34.291 1.00 87.06 214 TYR A C 1
ATOM 1683 O O . TYR A 1 214 ? 12.702 1.016 -34.227 1.00 87.06 214 TYR A O 1
ATOM 1691 N N . ASP A 1 215 ? 12.608 3.110 -33.426 1.00 79.25 215 ASP A N 1
ATOM 1692 C CA . ASP A 1 215 ? 13.535 2.863 -32.317 1.00 79.25 215 ASP A CA 1
ATOM 1693 C C . ASP A 1 215 ? 12.949 1.848 -31.320 1.00 79.25 215 ASP A C 1
ATOM 1695 O O . ASP A 1 215 ? 13.642 0.928 -30.882 1.00 79.25 215 ASP A O 1
ATOM 1699 N N . LEU A 1 216 ? 11.648 1.947 -31.023 1.00 76.88 216 LEU A N 1
ATOM 1700 C CA . LEU A 1 216 ? 10.922 0.969 -30.205 1.00 76.88 216 LEU A CA 1
ATOM 1701 C C . LEU A 1 216 ? 10.869 -0.422 -30.862 1.00 76.88 216 LEU A C 1
ATOM 1703 O O . LEU A 1 216 ? 11.020 -1.431 -30.170 1.00 76.88 216 LEU A O 1
ATOM 1707 N N . ARG A 1 217 ? 10.699 -0.489 -32.190 1.00 78.06 217 ARG A N 1
ATOM 1708 C CA . ARG A 1 217 ? 10.733 -1.742 -32.965 1.00 78.06 217 ARG A CA 1
ATOM 1709 C C . ARG A 1 217 ? 12.120 -2.392 -32.959 1.00 78.06 217 ARG A C 1
ATOM 1711 O O . ARG A 1 217 ? 12.211 -3.604 -32.838 1.00 78.06 217 ARG A O 1
ATOM 1718 N N . MET A 1 218 ? 13.192 -1.608 -33.061 1.00 74.94 218 MET A N 1
ATOM 1719 C CA . MET A 1 218 ? 14.566 -2.132 -33.029 1.00 74.94 218 MET A CA 1
ATOM 1720 C C . MET A 1 218 ? 15.033 -2.510 -31.617 1.00 74.94 218 MET A C 1
ATOM 1722 O O . MET A 1 218 ? 15.875 -3.385 -31.472 1.00 74.94 218 MET A O 1
ATOM 1726 N N . GLY A 1 219 ? 14.503 -1.871 -30.570 1.00 60.06 219 GLY A N 1
ATOM 1727 C CA . GLY A 1 219 ? 14.812 -2.202 -29.173 1.00 60.06 219 GLY A CA 1
ATOM 1728 C C . GLY A 1 219 ? 14.053 -3.411 -28.610 1.00 60.06 219 GLY A C 1
ATOM 1729 O O . GLY A 1 219 ? 14.218 -3.727 -27.432 1.00 60.06 219 GLY A O 1
ATOM 1730 N N . THR A 1 220 ? 13.191 -4.044 -29.413 1.00 53.09 220 THR A N 1
ATOM 1731 C CA . THR A 1 220 ? 12.394 -5.226 -29.041 1.00 53.09 220 THR A CA 1
ATOM 1732 C C . THR A 1 220 ? 12.860 -6.530 -29.710 1.00 53.09 220 THR A C 1
ATOM 1734 O O . THR A 1 220 ? 12.286 -7.577 -29.409 1.00 53.09 220 THR A O 1
ATOM 1737 N N . GLU A 1 221 ? 13.907 -6.487 -30.548 1.00 40.94 221 GLU A N 1
ATOM 1738 C CA . GLU A 1 221 ? 14.647 -7.657 -31.073 1.00 40.94 221 GLU A CA 1
ATOM 1739 C C . GLU A 1 221 ? 15.863 -8.007 -30.198 1.00 40.94 221 GLU A C 1
ATOM 1741 O O . GLU A 1 221 ? 16.139 -9.221 -30.042 1.00 40.94 221 GLU A O 1
#

Radius of gyration: 29.28 Å; Cα contacts (8 Å, |Δi|>4): 95; chains: 1; bounding box: 59×45×86 Å

Secondary structure (DSSP, 8-state):
-----------------------PPPP-----------------------PPPPGGGTT-HHHHHHHHHHHHTT--HHHHHHHHHHHHHHHHHHHHHHHHHHHHHHHHHHHHH--GGGHHHHHHHHHHHHHTSPTTHHHHHHH-B-TT--BGGG-HHHHHHHHHHHHHS--------HHHHHHHHHHHHHHHTTTTSHHHHH-HHHHHHHHHHHHHHHTT-

pLDDT: mean 70.95, std 21.05, range [28.12, 92.44]